Protein AF-A0A812NB07-F1 (afdb_monomer_lite)

pLDDT: mean 90.7, std 11.15, range [35.75, 97.69]

Sequence (202 aa):
AKKFDSPTFSVHVGLDTIKVRSQYLWRLLESPCKGNVTRHEDGRHTVRIHKYSYEALLAYGQYLHEDRVDCRPEVAVELLELAEEYVDSTGLAEKCAQLVRRAATAGSLAQCVSSCLFLHRSALAVEVTKLRLCVDNACDIMQVVDACDLNDPQAQYIQDIVMNFAAGNATAIVKSERFSSLDDTLKSRLFVKLASMGLLKT

Structure (mmCIF, N/CA/C/O backbone):
data_AF-A0A812NB07-F1
#
_entry.id   AF-A0A812NB07-F1
#
loop_
_atom_site.group_PDB
_atom_site.id
_atom_site.type_symbol
_atom_site.label_atom_id
_atom_site.label_alt_id
_atom_site.label_comp_id
_atom_site.label_asym_id
_atom_site.label_entity_id
_atom_site.label_seq_id
_atom_site.pdbx_PDB_ins_code
_atom_site.Cartn_x
_atom_site.Cartn_y
_atom_site.Cartn_z
_atom_site.occupancy
_atom_site.B_iso_or_equiv
_atom_site.auth_seq_id
_atom_site.auth_comp_id
_atom_site.auth_asym_id
_atom_site.auth_atom_id
_atom_site.pdbx_PDB_model_num
ATOM 1 N N . ALA A 1 1 ? 29.629 -29.721 -3.709 1.00 36.66 1 ALA A N 1
ATOM 2 C CA . ALA A 1 1 ? 28.449 -28.987 -3.213 1.00 36.66 1 ALA A CA 1
ATOM 3 C C . ALA A 1 1 ? 27.676 -28.459 -4.415 1.00 36.66 1 ALA A C 1
ATOM 5 O O . ALA A 1 1 ? 28.211 -27.630 -5.140 1.00 36.66 1 ALA A O 1
ATOM 6 N N . LYS A 1 2 ? 26.481 -28.993 -4.699 1.00 37.03 2 LYS A N 1
ATOM 7 C CA . LYS A 1 2 ? 25.593 -28.392 -5.703 1.00 37.03 2 LYS A CA 1
ATOM 8 C C . LYS A 1 2 ? 25.109 -27.073 -5.105 1.00 37.03 2 LYS A C 1
ATOM 10 O O . LYS A 1 2 ? 24.417 -27.105 -4.091 1.00 37.03 2 LYS A O 1
ATOM 15 N N . LYS A 1 3 ? 25.539 -25.936 -5.663 1.00 39.31 3 LYS A N 1
ATOM 16 C CA . LYS A 1 3 ? 24.876 -24.656 -5.404 1.00 39.31 3 LYS A CA 1
ATOM 17 C C . LYS A 1 3 ? 23.414 -24.876 -5.777 1.00 39.31 3 LYS A C 1
ATOM 19 O O . LYS A 1 3 ? 23.124 -25.229 -6.916 1.00 39.31 3 LYS A O 1
ATOM 24 N N . PHE A 1 4 ? 22.524 -24.794 -4.796 1.00 35.75 4 PHE A N 1
ATOM 25 C CA . PHE A 1 4 ? 21.112 -24.605 -5.078 1.00 35.75 4 PHE A CA 1
ATOM 26 C C . PHE A 1 4 ? 21.018 -23.217 -5.708 1.00 35.75 4 PHE A C 1
ATOM 28 O O . PHE A 1 4 ? 20.999 -22.217 -4.995 1.00 35.75 4 PHE A O 1
ATOM 35 N N . ASP A 1 5 ? 21.085 -23.153 -7.036 1.00 45.72 5 ASP A N 1
ATOM 36 C CA . ASP A 1 5 ? 20.702 -21.948 -7.756 1.00 45.72 5 ASP A CA 1
ATOM 37 C C . ASP A 1 5 ? 19.200 -21.796 -7.528 1.00 45.72 5 ASP A C 1
ATOM 39 O O . ASP A 1 5 ? 18.389 -22.575 -8.034 1.00 45.72 5 ASP A O 1
ATOM 43 N N . SER A 1 6 ? 18.836 -20.842 -6.673 1.00 48.81 6 SER A N 1
ATOM 44 C CA . SER A 1 6 ? 17.457 -20.398 -6.521 1.00 48.81 6 SER A CA 1
ATOM 45 C C . SER A 1 6 ? 16.870 -20.123 -7.912 1.00 48.81 6 SER A C 1
ATOM 47 O O . SER A 1 6 ? 17.591 -19.611 -8.778 1.00 48.81 6 SER A O 1
ATOM 49 N N . PRO A 1 7 ? 15.587 -20.439 -8.162 1.00 57.00 7 PRO A N 1
ATOM 50 C CA . PRO A 1 7 ? 14.981 -20.194 -9.463 1.00 57.00 7 PRO A CA 1
ATOM 51 C C . PRO A 1 7 ? 15.161 -18.721 -9.845 1.00 57.00 7 PRO A C 1
ATOM 53 O O . PRO A 1 7 ? 14.742 -17.816 -9.125 1.00 57.00 7 PRO A O 1
ATOM 56 N N . THR A 1 8 ? 15.848 -18.485 -10.963 1.00 68.25 8 THR A N 1
ATOM 57 C CA . THR A 1 8 ? 16.027 -17.141 -11.512 1.00 68.25 8 THR A CA 1
ATOM 58 C C . THR A 1 8 ? 14.822 -16.853 -12.391 1.00 68.25 8 THR A C 1
ATOM 60 O O . THR A 1 8 ? 14.703 -17.402 -13.483 1.00 68.25 8 THR A O 1
ATOM 63 N N . PHE A 1 9 ? 13.903 -16.031 -11.897 1.00 83.81 9 PHE A N 1
ATOM 64 C CA . PHE A 1 9 ? 12.751 -15.592 -12.674 1.00 83.81 9 PHE A CA 1
ATOM 65 C C . PHE A 1 9 ? 13.144 -14.413 -13.570 1.00 83.81 9 PHE A C 1
ATOM 67 O O . PHE A 1 9 ? 13.842 -13.499 -13.128 1.00 83.81 9 PHE A O 1
ATOM 74 N N . SER A 1 10 ? 12.707 -14.431 -14.830 1.00 89.06 10 SER A N 1
ATOM 75 C CA . SER A 1 10 ? 12.989 -13.375 -15.804 1.00 89.06 10 SER A CA 1
ATOM 76 C C . SER A 1 10 ? 11.706 -12.723 -16.307 1.00 89.06 10 SER A C 1
ATOM 78 O O . SER A 1 10 ? 10.703 -13.388 -16.564 1.00 89.06 10 SER A O 1
ATOM 80 N N . VAL A 1 11 ? 11.757 -11.401 -16.466 1.00 92.94 11 VAL A N 1
ATOM 81 C CA . VAL A 1 11 ? 10.739 -10.605 -17.159 1.00 92.94 11 VAL A CA 1
ATOM 82 C C . VAL A 1 11 ? 11.371 -10.099 -18.450 1.00 92.94 11 VAL A C 1
ATOM 84 O O . VAL A 1 11 ? 12.477 -9.556 -18.430 1.00 92.94 11 VAL A O 1
ATOM 87 N N . HIS A 1 12 ? 10.697 -10.313 -19.577 1.00 93.25 12 HIS A N 1
ATOM 88 C CA . HIS A 1 12 ? 11.191 -9.926 -20.896 1.00 93.25 12 HIS A CA 1
ATOM 89 C C . HIS A 1 12 ? 10.416 -8.713 -21.397 1.00 93.25 12 HIS A C 1
ATOM 91 O O . HIS A 1 12 ? 9.193 -8.754 -21.478 1.00 93.25 12 HIS A O 1
ATOM 97 N N . VAL A 1 13 ? 11.140 -7.646 -21.733 1.00 94.81 13 VAL A N 1
ATOM 98 C CA . VAL A 1 13 ? 10.576 -6.379 -22.213 1.00 94.81 13 VAL A CA 1
ATOM 99 C C . VAL A 1 13 ? 11.353 -5.948 -23.454 1.00 94.81 13 VAL A C 1
ATOM 101 O O . VAL A 1 13 ? 12.577 -6.095 -23.508 1.00 94.81 13 VAL A O 1
ATOM 104 N N . GLY A 1 14 ? 10.648 -5.428 -24.459 1.00 94.62 14 GLY A N 1
ATOM 105 C CA . GLY A 1 14 ? 11.266 -4.907 -25.680 1.00 94.62 14 GLY A CA 1
ATOM 106 C C . GLY A 1 14 ? 12.167 -3.700 -25.398 1.00 94.62 14 GLY A C 1
ATOM 107 O O . GLY A 1 14 ? 11.802 -2.814 -24.624 1.00 94.62 14 GLY A O 1
ATOM 108 N N . LEU A 1 15 ? 13.335 -3.636 -26.047 1.00 92.94 15 LEU A N 1
ATOM 109 C CA . LEU A 1 15 ? 14.289 -2.540 -25.842 1.00 92.94 15 LEU A CA 1
ATOM 110 C C . LEU A 1 15 ? 13.693 -1.180 -26.242 1.00 92.94 15 LEU A C 1
ATOM 112 O O . LEU A 1 15 ? 13.857 -0.201 -25.515 1.00 92.94 15 LEU A O 1
ATOM 116 N N . ASP A 1 16 ? 12.934 -1.140 -27.341 1.00 93.31 16 ASP A N 1
ATOM 117 C CA . ASP A 1 16 ? 12.219 0.061 -27.786 1.00 93.31 16 ASP A CA 1
ATOM 118 C C . ASP A 1 16 ? 11.151 0.500 -26.777 1.00 93.31 16 ASP A C 1
ATOM 120 O O . ASP A 1 16 ? 10.999 1.692 -26.505 1.00 93.31 16 ASP A O 1
ATOM 124 N N . THR A 1 17 ? 10.457 -0.458 -26.151 1.00 95.44 17 THR A N 1
ATOM 125 C CA . THR A 1 17 ? 9.502 -0.178 -25.074 1.00 95.44 17 THR A CA 1
ATOM 126 C C . THR A 1 17 ? 10.212 0.463 -23.885 1.00 95.44 17 THR A C 1
ATOM 128 O O . THR A 1 17 ? 9.768 1.508 -23.418 1.00 95.44 17 THR A O 1
ATOM 131 N N . ILE A 1 18 ? 11.342 -0.093 -23.430 1.00 94.88 18 ILE A N 1
ATOM 132 C CA . ILE A 1 18 ? 12.128 0.502 -22.336 1.00 94.88 18 ILE A CA 1
ATOM 133 C C . ILE A 1 18 ? 12.586 1.916 -22.693 1.00 94.88 18 ILE A C 1
ATOM 135 O O . ILE A 1 18 ? 12.411 2.827 -21.886 1.00 94.88 18 ILE A O 1
ATOM 139 N N . LYS A 1 19 ? 13.117 2.121 -23.903 1.00 93.38 19 LYS A N 1
ATOM 140 C CA . LYS A 1 19 ? 13.597 3.429 -24.365 1.00 93.38 19 LYS A CA 1
ATOM 141 C C . LYS A 1 19 ? 12.524 4.515 -24.275 1.00 93.38 19 LYS A C 1
ATOM 143 O O . LYS A 1 19 ? 12.827 5.643 -23.895 1.00 93.38 19 LYS A O 1
ATOM 148 N N . VAL A 1 20 ? 11.282 4.176 -24.619 1.00 92.94 20 VAL A N 1
ATOM 149 C CA . VAL A 1 20 ? 10.155 5.120 -24.622 1.00 92.94 20 VAL A CA 1
ATOM 150 C C . VAL A 1 20 ? 9.509 5.259 -23.242 1.00 92.94 20 VAL A C 1
ATOM 152 O O . VAL A 1 20 ? 9.082 6.350 -22.874 1.00 92.94 20 VAL A O 1
ATOM 155 N N . ARG A 1 21 ? 9.403 4.165 -22.483 1.00 94.81 21 ARG A N 1
ATOM 156 C CA . ARG A 1 21 ? 8.516 4.071 -21.311 1.00 94.81 21 ARG A CA 1
ATOM 157 C C . ARG A 1 21 ? 9.250 4.048 -19.972 1.00 94.81 21 ARG A C 1
ATOM 159 O O . ARG A 1 21 ? 8.617 4.258 -18.949 1.00 94.81 21 ARG A O 1
ATOM 166 N N . SER A 1 22 ? 10.566 3.825 -19.954 1.00 95.31 22 SER A N 1
ATOM 167 C CA . SER A 1 22 ? 11.372 3.849 -18.730 1.00 95.31 22 SER A CA 1
ATOM 168 C C . SER A 1 22 ? 12.733 4.495 -18.962 1.00 95.31 22 SER A C 1
ATOM 170 O O . SER A 1 22 ? 13.728 3.839 -19.280 1.00 95.31 22 SER A O 1
ATOM 172 N N . GLN A 1 23 ? 12.805 5.805 -18.732 1.00 93.06 23 GLN A N 1
ATOM 173 C CA . GLN A 1 23 ? 14.055 6.545 -18.895 1.00 93.06 23 GLN A CA 1
ATOM 174 C C . GLN A 1 23 ? 15.144 6.075 -17.916 1.00 93.06 23 GLN A C 1
ATOM 176 O O . GLN A 1 23 ? 16.321 6.047 -18.275 1.00 93.06 23 GLN A O 1
ATOM 181 N N . TYR A 1 24 ? 14.762 5.673 -16.700 1.00 93.94 24 TYR A N 1
ATOM 182 C CA . TYR A 1 24 ? 15.687 5.101 -15.722 1.00 93.94 24 TYR A CA 1
ATOM 183 C C . TYR A 1 24 ? 16.365 3.838 -16.259 1.00 93.94 24 TYR A C 1
ATOM 185 O O . TYR A 1 24 ? 17.596 3.772 -16.303 1.00 93.94 24 TYR A O 1
ATOM 193 N N . LEU A 1 25 ? 15.576 2.855 -16.713 1.00 93.31 25 LEU A N 1
ATOM 194 C CA . LEU A 1 25 ? 16.122 1.609 -17.245 1.00 93.31 25 LEU A CA 1
ATOM 195 C C . LEU A 1 25 ? 16.897 1.853 -18.541 1.00 93.31 25 LEU A C 1
ATOM 197 O O . LEU A 1 25 ? 17.954 1.262 -18.723 1.00 93.31 25 LEU A O 1
ATOM 201 N N . TRP A 1 26 ? 16.442 2.761 -19.406 1.00 94.38 26 TRP A N 1
ATOM 202 C CA . TRP A 1 26 ? 17.183 3.121 -2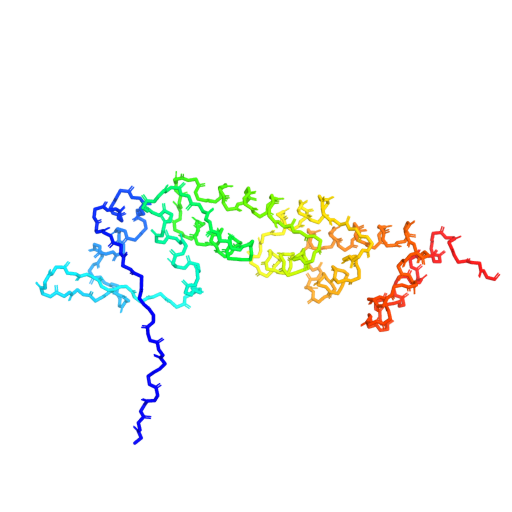0.614 1.00 94.38 26 TRP A CA 1
ATOM 203 C C . TRP A 1 26 ? 18.592 3.643 -20.295 1.00 94.38 26 TRP A C 1
ATOM 205 O O . TRP A 1 26 ? 19.581 3.098 -20.783 1.00 94.38 26 TRP A O 1
ATOM 215 N N . ARG A 1 27 ? 18.708 4.621 -19.387 1.00 92.38 27 ARG A N 1
ATOM 216 C CA . ARG A 1 27 ? 20.013 5.146 -18.944 1.00 92.38 27 ARG A CA 1
ATOM 217 C C . ARG A 1 27 ? 20.865 4.076 -18.262 1.00 92.38 27 ARG A C 1
ATOM 219 O O . ARG A 1 27 ? 22.087 4.072 -18.403 1.00 92.38 27 ARG A O 1
ATOM 226 N N . LEU A 1 28 ? 20.233 3.179 -17.504 1.00 91.69 28 LEU A N 1
ATOM 227 C CA . LEU A 1 28 ? 20.906 2.044 -16.878 1.00 91.69 28 LEU A CA 1
ATOM 228 C C . LEU A 1 28 ? 21.534 1.121 -17.929 1.00 91.69 28 LEU A C 1
ATOM 230 O O . LEU A 1 28 ? 22.680 0.715 -17.755 1.00 91.69 28 LEU A O 1
ATOM 234 N N . LEU A 1 29 ? 20.812 0.826 -19.011 1.00 91.62 29 LEU A N 1
ATOM 235 C CA . LEU A 1 29 ? 21.292 -0.009 -20.110 1.00 91.62 29 LEU A CA 1
ATOM 236 C C . LEU A 1 29 ? 22.418 0.665 -20.902 1.00 91.62 29 LEU A C 1
ATOM 238 O O . LEU A 1 29 ? 23.397 -0.001 -21.241 1.00 91.62 29 LEU A O 1
ATOM 242 N N . GLU A 1 30 ? 22.324 1.975 -21.148 1.00 88.88 30 GLU A N 1
ATOM 243 C CA . GLU A 1 30 ? 23.358 2.745 -21.853 1.00 88.88 30 GLU A CA 1
ATOM 244 C C . GLU A 1 30 ? 24.652 2.892 -21.038 1.00 88.88 30 GLU A C 1
ATOM 246 O O . GLU A 1 30 ? 25.745 2.930 -21.611 1.00 88.88 30 GLU A O 1
ATOM 251 N N . SER A 1 31 ? 24.554 2.921 -19.705 1.00 86.12 31 SER A N 1
ATOM 252 C CA . SER A 1 31 ? 25.696 3.146 -18.818 1.00 86.12 31 SER A CA 1
ATOM 253 C C . SER A 1 31 ? 26.777 2.058 -18.959 1.00 86.12 31 SER A C 1
ATOM 255 O O . SER A 1 31 ? 26.483 0.872 -18.797 1.00 86.12 31 SER A O 1
ATOM 257 N N . PRO A 1 32 ? 28.051 2.432 -19.192 1.00 72.69 32 PRO A N 1
ATOM 258 C CA . PRO A 1 32 ? 29.148 1.474 -19.335 1.00 72.69 32 PRO A CA 1
ATOM 259 C C . PRO A 1 32 ? 29.641 0.881 -18.001 1.00 72.69 32 PRO A C 1
ATOM 261 O O . PRO A 1 32 ? 30.407 -0.077 -18.014 1.00 72.69 32 PRO A O 1
ATOM 264 N N . CYS A 1 33 ? 29.221 1.427 -16.851 1.00 58.06 33 CYS A N 1
ATOM 265 C CA . CYS A 1 33 ? 29.853 1.168 -15.546 1.00 58.06 33 CYS A CA 1
ATOM 266 C C . CYS A 1 33 ? 28.951 0.449 -14.525 1.00 58.06 33 CYS A C 1
ATOM 268 O O . CYS A 1 33 ? 29.259 0.429 -13.333 1.00 58.06 33 CYS A O 1
ATOM 270 N N . LYS A 1 34 ? 27.812 -0.111 -14.942 1.00 71.50 34 LYS A N 1
ATOM 271 C CA . LYS A 1 34 ? 26.836 -0.711 -14.019 1.00 71.50 34 LYS A CA 1
ATOM 272 C C . LYS A 1 34 ? 27.026 -2.229 -13.924 1.00 71.50 34 LYS A C 1
ATOM 274 O O . LYS A 1 34 ? 26.652 -2.969 -14.828 1.00 71.50 34 LYS A O 1
ATOM 279 N N . GLY A 1 35 ? 27.551 -2.703 -12.789 1.00 75.94 35 GLY A N 1
ATOM 280 C CA . GLY A 1 35 ? 27.816 -4.131 -12.528 1.00 75.94 35 GLY A CA 1
ATOM 281 C C . GLY A 1 35 ? 26.579 -5.045 -12.493 1.00 75.94 35 GLY A C 1
ATOM 282 O O . GLY A 1 35 ? 26.713 -6.266 -12.457 1.00 75.94 35 GLY A O 1
ATOM 283 N N . ASN A 1 36 ? 25.369 -4.481 -12.526 1.00 86.75 36 ASN A N 1
ATOM 284 C CA . ASN A 1 36 ? 24.115 -5.228 -12.594 1.00 86.75 36 ASN A CA 1
ATOM 285 C C . ASN A 1 36 ? 23.571 -5.407 -14.023 1.00 86.75 36 ASN A C 1
ATOM 287 O O . ASN A 1 36 ? 22.519 -6.026 -14.173 1.00 86.75 36 ASN A O 1
ATOM 291 N N . VAL A 1 37 ? 24.267 -4.913 -15.054 1.00 91.31 37 VAL A N 1
ATOM 292 C CA . VAL A 1 37 ? 23.886 -5.079 -16.465 1.00 91.31 37 VAL A CA 1
ATOM 293 C C . VAL A 1 37 ? 24.846 -6.051 -17.148 1.00 91.31 37 VAL A C 1
ATOM 295 O O . VAL A 1 37 ? 26.059 -5.879 -17.114 1.00 91.31 37 VAL A O 1
ATOM 298 N N . THR A 1 38 ? 24.306 -7.086 -17.784 1.00 90.44 38 THR A N 1
ATOM 299 C CA . THR A 1 38 ? 25.046 -8.011 -18.655 1.00 90.44 38 THR A CA 1
ATOM 300 C C . THR A 1 38 ? 24.589 -7.792 -20.091 1.00 90.44 38 THR A C 1
ATOM 302 O O . THR A 1 38 ? 23.392 -7.869 -20.371 1.00 90.44 38 THR A O 1
ATOM 305 N N . ARG A 1 39 ? 25.531 -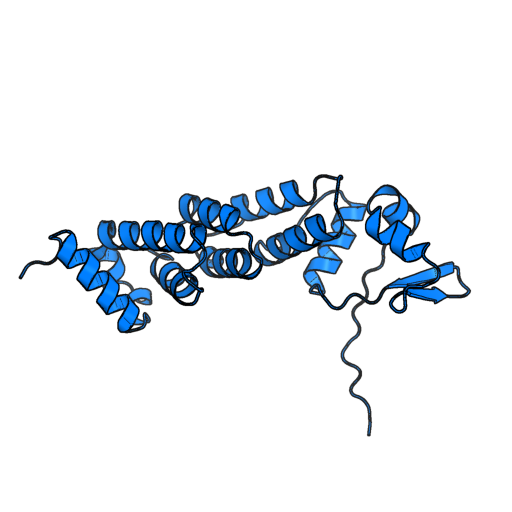7.489 -20.988 1.00 90.00 39 ARG A N 1
ATOM 306 C CA . ARG A 1 39 ? 25.280 -7.310 -22.423 1.00 90.00 39 ARG A CA 1
ATOM 307 C C . ARG A 1 39 ? 25.665 -8.592 -23.149 1.00 90.00 39 ARG A C 1
ATOM 309 O O . ARG A 1 39 ? 26.754 -9.110 -22.916 1.00 90.00 39 ARG A O 1
ATOM 316 N N . HIS A 1 40 ? 24.773 -9.093 -23.989 1.00 89.56 40 HIS A N 1
ATOM 317 C CA . HIS A 1 40 ? 24.977 -10.319 -24.755 1.00 89.56 40 HIS A CA 1
ATOM 318 C C . HIS A 1 40 ? 25.333 -9.980 -26.203 1.00 89.56 40 HIS A C 1
ATOM 320 O O . HIS A 1 40 ? 24.952 -8.929 -26.717 1.00 89.56 40 HIS A O 1
ATOM 326 N N . GLU A 1 41 ? 26.056 -10.878 -26.871 1.00 89.12 41 GLU A N 1
ATOM 327 C CA . GLU A 1 41 ? 26.499 -10.688 -28.264 1.00 89.12 41 GLU A CA 1
ATOM 328 C C . GLU A 1 41 ? 25.329 -10.605 -29.257 1.00 89.12 41 GLU A C 1
ATOM 330 O O . GLU A 1 41 ? 25.437 -9.963 -30.297 1.00 89.12 41 GLU A O 1
ATOM 335 N N . ASP A 1 42 ? 24.182 -11.193 -28.910 1.00 89.50 42 ASP A N 1
ATOM 336 C CA . ASP A 1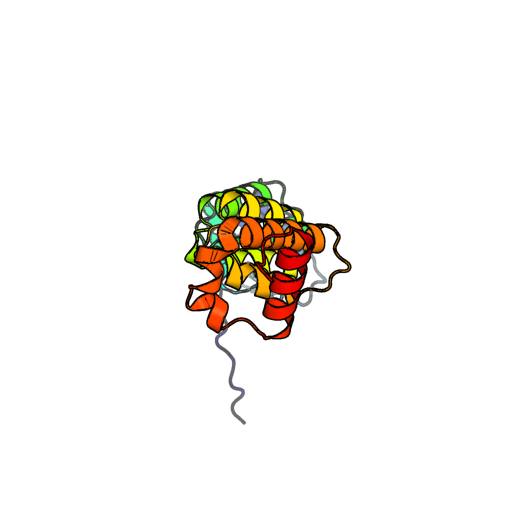 42 ? 22.947 -11.163 -29.702 1.00 89.50 42 ASP A CA 1
ATOM 337 C C . ASP A 1 42 ? 22.140 -9.856 -29.560 1.00 89.50 42 ASP A C 1
ATOM 339 O O . ASP A 1 42 ? 21.013 -9.757 -30.045 1.00 89.50 42 ASP A O 1
ATOM 343 N N . GLY A 1 43 ? 22.697 -8.851 -28.877 1.00 85.75 43 GLY A N 1
ATOM 344 C CA . GLY A 1 43 ? 22.060 -7.556 -28.638 1.00 85.75 43 GLY A CA 1
ATOM 345 C C . GLY A 1 43 ? 21.101 -7.531 -27.443 1.00 85.75 43 GLY A C 1
ATOM 346 O O . GLY A 1 43 ? 20.590 -6.461 -27.090 1.00 85.75 43 GLY A O 1
ATOM 347 N N . ARG A 1 44 ? 20.863 -8.664 -26.766 1.00 90.19 44 ARG A N 1
ATOM 348 C CA . ARG A 1 44 ? 20.059 -8.686 -25.538 1.00 90.19 44 ARG A CA 1
ATOM 349 C C . ARG A 1 44 ? 20.825 -8.093 -24.363 1.00 90.19 44 ARG A C 1
ATOM 351 O O . ARG A 1 44 ? 22.049 -8.153 -24.267 1.00 90.19 44 ARG A O 1
ATOM 358 N N . HIS A 1 45 ? 20.062 -7.560 -23.419 1.00 91.75 45 HIS A N 1
ATOM 359 C CA . HIS A 1 45 ? 20.573 -7.054 -22.155 1.00 91.75 45 HIS A CA 1
ATOM 360 C C . HIS A 1 45 ? 19.860 -7.765 -21.005 1.00 91.75 45 HIS A C 1
ATOM 362 O O . HIS A 1 45 ? 18.651 -7.985 -21.053 1.00 91.75 45 HIS A O 1
ATOM 368 N N . THR A 1 46 ? 20.599 -8.118 -19.959 1.00 91.88 46 THR A N 1
ATOM 369 C CA . THR A 1 46 ? 20.042 -8.652 -18.713 1.00 91.88 46 THR A CA 1
ATOM 370 C C . THR A 1 46 ? 20.385 -7.710 -17.577 1.00 91.88 46 THR A C 1
ATOM 372 O O . THR A 1 46 ? 21.559 -7.432 -17.339 1.00 91.88 46 THR A O 1
ATOM 375 N N . VAL A 1 47 ? 19.367 -7.246 -16.859 1.00 91.62 47 VAL A N 1
ATOM 376 C CA . VAL A 1 47 ? 19.530 -6.417 -15.664 1.00 91.62 47 VAL A CA 1
ATOM 377 C C . VAL A 1 47 ? 19.162 -7.250 -14.445 1.00 91.62 47 VAL A C 1
ATOM 379 O O . VAL A 1 47 ? 18.068 -7.805 -14.385 1.00 91.62 47 VAL A O 1
ATOM 382 N N . ARG A 1 48 ? 20.067 -7.345 -13.466 1.00 91.19 48 ARG A N 1
ATOM 383 C CA . ARG A 1 48 ? 19.764 -7.961 -12.168 1.00 91.19 48 ARG A CA 1
ATOM 384 C C . ARG A 1 48 ? 19.168 -6.912 -11.235 1.00 91.19 48 ARG A C 1
ATOM 386 O O . ARG A 1 48 ? 19.812 -5.903 -10.944 1.00 91.19 48 ARG A O 1
ATOM 393 N N . ILE A 1 49 ? 17.946 -7.163 -10.775 1.00 90.50 49 ILE A N 1
ATOM 394 C CA . ILE A 1 49 ? 17.220 -6.320 -9.823 1.00 90.50 49 ILE A CA 1
ATOM 395 C C . ILE A 1 49 ? 16.851 -7.202 -8.631 1.00 90.50 49 ILE A C 1
ATOM 397 O O . ILE A 1 49 ? 16.176 -8.211 -8.800 1.00 90.50 49 ILE A O 1
ATOM 401 N N . HIS A 1 50 ? 17.336 -6.838 -7.442 1.00 89.81 50 HIS A N 1
ATOM 402 C CA . HIS A 1 50 ? 17.101 -7.590 -6.200 1.00 89.81 50 HIS A CA 1
ATOM 403 C C . HIS A 1 50 ? 16.184 -6.860 -5.216 1.00 89.81 50 HIS A C 1
ATOM 405 O O . HIS A 1 50 ? 15.730 -7.471 -4.257 1.00 89.81 50 HIS A O 1
ATOM 411 N N . LYS A 1 51 ? 15.948 -5.559 -5.432 1.00 91.88 51 LYS A N 1
ATOM 412 C CA . LYS A 1 51 ? 15.175 -4.715 -4.516 1.00 91.88 51 LYS A CA 1
ATOM 413 C C . LYS A 1 51 ? 13.682 -5.046 -4.535 1.00 91.88 51 LYS A C 1
ATOM 415 O O . LYS A 1 51 ? 13.058 -5.028 -3.486 1.00 91.88 51 LYS A O 1
ATOM 420 N N . TYR A 1 52 ? 13.147 -5.349 -5.715 1.00 93.62 52 TYR A N 1
ATOM 421 C CA . TYR A 1 52 ? 11.718 -5.553 -5.921 1.00 93.62 52 TYR A CA 1
ATOM 422 C C . TYR A 1 52 ? 11.375 -7.027 -6.108 1.00 93.62 52 TYR A C 1
ATOM 424 O O . TYR A 1 52 ? 12.159 -7.796 -6.675 1.00 93.62 52 TYR A O 1
ATOM 432 N N . SER A 1 53 ? 10.182 -7.403 -5.664 1.00 93.69 53 SER A N 1
ATOM 433 C CA . SER A 1 53 ? 9.604 -8.722 -5.858 1.00 93.69 53 SER A CA 1
ATOM 434 C C . SER A 1 53 ? 9.434 -9.045 -7.344 1.00 93.69 53 SER A C 1
ATOM 436 O O . SER A 1 53 ? 9.294 -8.168 -8.202 1.00 93.69 53 SER A O 1
ATOM 438 N N . TYR A 1 54 ? 9.415 -10.341 -7.664 1.00 94.44 54 TYR A N 1
ATOM 439 C CA . TYR A 1 54 ? 9.144 -10.781 -9.032 1.00 94.44 54 TYR A CA 1
ATOM 440 C C . TYR A 1 54 ? 7.766 -10.310 -9.520 1.00 94.44 54 TYR A C 1
ATOM 442 O O . TYR A 1 54 ? 7.649 -9.893 -10.667 1.00 94.44 54 TYR A O 1
ATOM 450 N N . GLU A 1 55 ? 6.746 -10.325 -8.655 1.00 95.38 55 GLU A N 1
ATOM 451 C CA . GLU A 1 55 ? 5.400 -9.854 -9.003 1.00 95.38 55 GLU A CA 1
ATOM 452 C C . GLU A 1 55 ? 5.394 -8.364 -9.361 1.00 95.38 55 GLU A C 1
ATOM 454 O O . GLU A 1 55 ? 4.794 -7.992 -10.369 1.00 95.38 55 GLU A O 1
ATOM 459 N N . ALA A 1 56 ? 6.109 -7.521 -8.606 1.00 96.06 56 ALA A N 1
ATOM 460 C CA . ALA A 1 56 ? 6.246 -6.103 -8.930 1.00 96.06 56 ALA A CA 1
ATOM 461 C C . ALA A 1 56 ? 6.976 -5.898 -10.264 1.00 96.06 56 ALA A C 1
ATOM 463 O O . ALA A 1 56 ? 6.516 -5.136 -11.111 1.00 96.06 56 ALA A O 1
ATOM 464 N N . LEU A 1 57 ? 8.075 -6.615 -10.510 1.00 95.81 57 LEU A N 1
ATOM 465 C CA . LEU A 1 57 ? 8.798 -6.506 -11.782 1.00 95.81 57 LEU A CA 1
ATOM 466 C C . LEU A 1 57 ? 7.979 -7.016 -12.974 1.00 95.81 57 LEU A C 1
ATOM 468 O O . LEU A 1 57 ? 8.049 -6.431 -14.057 1.00 95.81 57 LEU A O 1
ATOM 472 N N . LEU A 1 58 ? 7.192 -8.076 -12.786 1.00 96.19 58 LEU A N 1
ATOM 473 C CA . LEU A 1 58 ? 6.290 -8.603 -13.806 1.00 96.19 58 LEU A CA 1
ATOM 474 C C . LEU A 1 58 ? 5.184 -7.591 -14.130 1.00 96.19 58 LEU A C 1
ATOM 476 O O . LEU A 1 58 ? 4.986 -7.268 -15.302 1.00 96.19 58 LEU A O 1
ATOM 480 N N . ALA A 1 59 ? 4.528 -7.045 -13.104 1.00 97.38 59 ALA A N 1
ATOM 481 C CA . ALA A 1 59 ? 3.490 -6.029 -13.254 1.00 97.38 59 ALA A CA 1
ATOM 482 C C . ALA A 1 59 ? 4.040 -4.738 -13.885 1.00 97.38 59 ALA A C 1
ATOM 484 O O . ALA A 1 59 ? 3.396 -4.145 -14.748 1.00 97.38 59 ALA A O 1
ATOM 485 N N . TYR A 1 60 ? 5.262 -4.328 -13.529 1.00 97.50 60 TYR A N 1
ATOM 486 C CA . TYR A 1 60 ? 5.929 -3.199 -14.173 1.00 97.50 60 TYR A CA 1
ATOM 487 C C . TYR A 1 60 ? 6.224 -3.478 -15.652 1.00 97.50 60 TYR A C 1
ATOM 489 O O . TYR A 1 60 ? 5.955 -2.633 -16.502 1.00 97.50 60 TYR A O 1
ATOM 497 N N . GLY A 1 61 ? 6.716 -4.674 -15.989 1.00 95.88 61 GLY A N 1
ATOM 498 C CA . GLY A 1 61 ? 6.920 -5.084 -17.381 1.00 95.88 61 GLY A CA 1
ATOM 499 C C . GLY A 1 61 ? 5.629 -5.024 -18.204 1.00 95.88 61 GLY A C 1
ATOM 500 O O . GLY A 1 61 ? 5.622 -4.451 -19.292 1.00 95.88 61 GLY A O 1
ATOM 501 N N . GLN A 1 62 ? 4.525 -5.543 -17.661 1.00 95.81 62 GLN A N 1
ATOM 502 C CA . GLN A 1 62 ? 3.197 -5.451 -18.280 1.00 95.81 62 GLN A CA 1
ATOM 503 C C . GLN A 1 62 ? 2.747 -3.995 -18.438 1.00 95.81 62 GLN A C 1
ATOM 505 O O . GLN A 1 62 ? 2.318 -3.598 -19.519 1.00 95.81 62 GLN A O 1
ATOM 510 N N . TYR A 1 63 ? 2.937 -3.165 -17.412 1.00 97.38 63 TYR A N 1
ATOM 511 C CA . TYR A 1 63 ? 2.630 -1.738 -17.467 1.00 97.38 63 TYR A CA 1
ATOM 512 C C . TYR A 1 63 ? 3.382 -1.004 -18.588 1.00 97.38 63 TYR A C 1
ATOM 514 O O . TYR A 1 63 ? 2.799 -0.172 -19.291 1.00 97.38 63 TYR A O 1
ATOM 522 N N . LEU A 1 64 ? 4.664 -1.319 -18.794 1.00 96.00 64 LEU A N 1
ATOM 523 C CA . LEU A 1 64 ? 5.450 -0.718 -19.872 1.00 96.00 64 LEU A CA 1
ATOM 524 C C . LEU A 1 64 ? 4.851 -1.021 -21.254 1.00 96.00 64 LEU A C 1
ATOM 526 O O . LEU A 1 64 ? 4.920 -0.161 -22.134 1.00 96.00 64 LEU A O 1
ATOM 530 N N . HIS A 1 65 ? 4.245 -2.197 -21.428 1.00 93.25 65 HIS A N 1
ATOM 531 C CA . HIS A 1 65 ? 3.622 -2.628 -22.679 1.00 93.25 65 HIS A CA 1
ATOM 532 C C . HIS A 1 65 ? 2.176 -2.148 -22.852 1.00 93.25 65 HIS A C 1
ATOM 534 O O . HIS A 1 65 ? 1.797 -1.744 -23.949 1.00 93.25 65 HIS A O 1
ATOM 540 N N . GLU A 1 66 ? 1.375 -2.191 -21.791 1.00 93.75 66 GLU A N 1
ATOM 541 C CA . GLU A 1 66 ? -0.086 -2.064 -21.874 1.00 93.75 66 GLU A CA 1
ATOM 542 C C . GLU A 1 66 ? -0.628 -0.756 -21.283 1.00 93.75 66 GLU A C 1
ATOM 544 O O . GLU A 1 66 ? -1.815 -0.464 -21.423 1.00 93.75 66 GLU A O 1
ATOM 549 N N . ASP A 1 67 ? 0.218 0.034 -20.611 1.00 94.19 67 ASP A N 1
ATOM 550 C CA . ASP A 1 67 ? -0.167 1.237 -19.853 1.00 94.19 67 ASP A CA 1
ATOM 551 C C . ASP A 1 67 ? -1.239 0.967 -18.773 1.00 94.19 67 ASP A C 1
ATOM 553 O O . ASP A 1 67 ? -2.002 1.850 -18.361 1.00 94.19 67 ASP A O 1
ATOM 557 N N . ARG A 1 68 ? -1.303 -0.273 -18.280 1.00 93.12 68 ARG A N 1
ATOM 558 C CA . ARG A 1 68 ? -2.247 -0.725 -17.252 1.00 93.12 68 ARG A CA 1
ATOM 559 C C . ARG A 1 68 ? -1.502 -1.333 -16.076 1.00 93.12 68 ARG A C 1
ATOM 561 O O . ARG A 1 68 ? -0.489 -1.998 -16.254 1.00 93.12 68 ARG A O 1
ATOM 568 N N . VAL A 1 69 ? -2.023 -1.084 -14.880 1.00 95.69 69 VAL A N 1
ATOM 569 C CA . VAL A 1 69 ? -1.588 -1.752 -13.654 1.00 95.69 69 VAL A CA 1
ATOM 570 C C . VAL A 1 69 ? -2.710 -2.710 -13.281 1.00 95.69 69 VAL A C 1
ATOM 572 O O . VAL A 1 69 ? -3.813 -2.259 -12.978 1.00 95.69 69 VAL A O 1
ATOM 575 N N . ASP A 1 70 ? -2.441 -4.009 -13.365 1.00 92.00 70 ASP A N 1
ATOM 576 C CA . ASP A 1 70 ? -3.376 -5.076 -12.998 1.00 92.00 70 ASP A CA 1
ATOM 577 C C . ASP A 1 70 ? -2.662 -6.062 -12.072 1.00 92.00 70 ASP A C 1
ATOM 579 O O . ASP A 1 70 ? -2.076 -7.060 -12.486 1.00 92.00 70 ASP A O 1
ATOM 583 N N . CYS A 1 71 ? -2.602 -5.700 -10.795 1.00 94.75 71 CYS A N 1
ATOM 584 C CA . CYS A 1 71 ? -1.940 -6.486 -9.768 1.00 94.75 71 CYS A CA 1
ATOM 585 C C . CYS A 1 71 ? -2.672 -6.338 -8.434 1.00 94.75 71 CYS A C 1
ATOM 587 O O . CYS A 1 71 ? -3.597 -5.537 -8.283 1.00 94.75 71 CYS A O 1
ATOM 589 N N . ARG A 1 72 ? -2.247 -7.113 -7.434 1.00 94.25 72 ARG A N 1
ATOM 590 C CA . ARG A 1 72 ? -2.788 -6.998 -6.076 1.00 94.25 72 ARG A CA 1
ATOM 591 C C . ARG A 1 72 ? -2.422 -5.639 -5.455 1.00 94.25 72 ARG A C 1
ATOM 593 O O . ARG A 1 72 ? -1.376 -5.088 -5.814 1.00 94.25 72 ARG A O 1
ATOM 600 N N . PRO A 1 73 ? -3.229 -5.103 -4.518 1.00 94.00 73 PRO A N 1
ATOM 601 C CA . PRO A 1 73 ? -2.945 -3.825 -3.868 1.00 94.00 73 PRO A CA 1
ATOM 602 C C . PRO A 1 73 ? -1.543 -3.761 -3.261 1.00 94.00 73 PRO A C 1
ATOM 604 O O . PRO A 1 73 ? -0.854 -2.766 -3.438 1.00 94.00 73 PRO A O 1
ATOM 607 N N . GLU A 1 74 ? -1.081 -4.835 -2.621 1.00 90.69 74 GLU A N 1
ATOM 608 C CA . GLU A 1 74 ? 0.233 -4.891 -1.971 1.00 90.69 74 GLU A CA 1
ATOM 609 C C . GLU A 1 74 ? 1.373 -4.719 -2.986 1.00 90.69 74 GLU A C 1
ATOM 611 O O . GLU A 1 74 ? 2.316 -3.968 -2.749 1.00 90.69 74 GLU A O 1
ATOM 616 N N . VAL A 1 75 ? 1.237 -5.352 -4.156 1.00 94.81 75 VAL A N 1
ATOM 617 C CA . VAL A 1 75 ? 2.183 -5.220 -5.274 1.00 94.81 75 VAL A CA 1
ATOM 618 C C . VAL A 1 75 ? 2.132 -3.808 -5.856 1.00 94.81 75 VAL A C 1
ATOM 620 O O . VAL A 1 75 ? 3.165 -3.238 -6.195 1.00 94.81 75 VAL A O 1
ATOM 623 N N . ALA A 1 76 ? 0.947 -3.198 -5.931 1.00 96.88 76 ALA A N 1
ATOM 624 C CA . ALA A 1 76 ? 0.816 -1.819 -6.388 1.00 96.88 76 ALA A CA 1
ATOM 625 C C . ALA A 1 76 ? 1.481 -0.819 -5.427 1.00 96.88 76 ALA A C 1
ATOM 627 O O . ALA A 1 76 ? 2.036 0.173 -5.895 1.00 96.88 76 ALA A O 1
ATOM 628 N N . VAL A 1 77 ? 1.487 -1.074 -4.111 1.00 95.44 77 VAL A N 1
ATOM 629 C CA . VAL A 1 77 ? 2.249 -0.249 -3.154 1.00 95.44 77 VAL A CA 1
ATOM 630 C C . VAL A 1 77 ? 3.753 -0.369 -3.412 1.00 95.44 77 VAL A C 1
ATOM 632 O O . VAL A 1 77 ? 4.444 0.645 -3.438 1.00 95.44 77 VAL A O 1
ATOM 635 N N . GLU A 1 78 ? 4.264 -1.571 -3.679 1.00 95.56 78 GLU A N 1
ATOM 636 C CA . GLU A 1 78 ? 5.671 -1.767 -4.059 1.00 95.56 78 GLU A CA 1
ATOM 637 C C . GLU A 1 78 ? 6.017 -1.040 -5.374 1.00 95.56 78 GLU A C 1
ATOM 639 O O . GLU A 1 78 ? 7.042 -0.362 -5.476 1.00 95.56 78 GLU A O 1
ATOM 644 N N . LEU A 1 79 ? 5.112 -1.067 -6.359 1.00 97.12 79 LEU A N 1
ATOM 645 C CA . LEU A 1 79 ? 5.254 -0.295 -7.596 1.00 97.12 79 LEU A CA 1
ATOM 646 C C . LEU A 1 79 ? 5.262 1.226 -7.375 1.00 97.12 79 LEU A C 1
ATOM 648 O O . LEU A 1 79 ? 5.848 1.935 -8.191 1.00 97.12 79 LEU A O 1
ATOM 652 N N . LEU A 1 80 ? 4.653 1.751 -6.303 1.00 96.38 80 LEU A N 1
ATOM 653 C CA . LEU A 1 80 ? 4.789 3.172 -5.945 1.00 96.38 80 LEU A CA 1
ATOM 654 C C . LEU A 1 80 ? 6.222 3.511 -5.536 1.00 96.38 80 LEU A C 1
ATOM 656 O O . LEU A 1 80 ? 6.687 4.614 -5.819 1.00 96.38 80 LEU A O 1
ATOM 660 N N . GLU A 1 81 ? 6.908 2.612 -4.830 1.00 95.06 81 GLU A N 1
ATOM 661 C CA . GLU A 1 81 ? 8.324 2.788 -4.487 1.00 95.06 81 GLU A CA 1
ATOM 662 C C . GLU A 1 81 ? 9.195 2.741 -5.744 1.00 95.06 81 GLU A C 1
ATOM 664 O O . GLU A 1 81 ? 10.051 3.604 -5.939 1.00 95.06 81 GLU A O 1
ATOM 669 N N . LEU A 1 82 ? 8.923 1.786 -6.639 1.00 96.38 82 LEU A N 1
ATOM 670 C CA . LEU A 1 82 ? 9.589 1.696 -7.938 1.00 96.38 82 LEU A CA 1
ATOM 671 C C . LEU A 1 82 ? 9.390 2.964 -8.768 1.00 96.38 82 LEU A C 1
ATOM 673 O O . LEU A 1 82 ? 10.362 3.504 -9.288 1.00 96.38 82 LEU A O 1
ATOM 677 N N . ALA A 1 83 ? 8.156 3.459 -8.874 1.00 96.50 83 ALA A N 1
ATOM 678 C CA . ALA A 1 83 ? 7.843 4.660 -9.643 1.00 96.50 83 ALA A CA 1
ATOM 679 C C . ALA A 1 83 ? 8.612 5.890 -9.135 1.00 96.50 83 ALA A C 1
ATOM 681 O O . ALA A 1 83 ? 9.092 6.683 -9.941 1.00 96.50 83 ALA A O 1
ATOM 682 N N . GLU A 1 84 ? 8.771 6.035 -7.818 1.00 94.62 84 GLU A N 1
ATOM 683 C CA . GLU A 1 84 ? 9.554 7.123 -7.229 1.00 94.62 84 GLU A CA 1
ATOM 684 C C . GLU A 1 84 ? 11.056 6.960 -7.503 1.00 94.62 84 GLU A C 1
ATOM 686 O O . GLU A 1 84 ? 11.687 7.890 -8.006 1.00 94.62 84 GLU A O 1
ATOM 691 N N . GLU A 1 85 ? 11.628 5.776 -7.251 1.00 94.56 85 GLU A N 1
ATOM 692 C CA . GLU A 1 85 ? 13.055 5.515 -7.498 1.00 94.56 85 GLU A CA 1
ATOM 693 C C . GLU A 1 85 ? 13.418 5.694 -8.978 1.00 94.56 85 GLU A C 1
ATOM 695 O O . GLU A 1 85 ? 14.477 6.228 -9.319 1.00 94.56 85 GLU A O 1
ATOM 700 N N . TYR A 1 86 ? 12.535 5.248 -9.871 1.00 95.19 86 TYR A N 1
ATOM 701 C CA . TYR A 1 86 ? 12.757 5.320 -11.313 1.00 95.19 86 TYR A CA 1
ATOM 702 C C . TYR A 1 86 ? 12.405 6.696 -11.878 1.00 95.19 86 TYR A C 1
ATOM 704 O O . TYR A 1 86 ? 12.615 6.930 -13.071 1.00 95.19 86 TYR A O 1
ATOM 712 N N . VAL A 1 87 ? 11.925 7.610 -11.026 1.00 94.38 87 VAL A N 1
ATOM 713 C CA . VAL A 1 87 ? 11.478 8.954 -11.396 1.00 94.38 87 VAL A CA 1
ATOM 714 C C . VAL A 1 87 ? 10.501 8.865 -12.572 1.00 94.38 87 VAL A C 1
ATOM 716 O O . VAL A 1 87 ? 10.665 9.514 -13.608 1.00 94.38 87 VAL A O 1
ATOM 719 N N . ASP A 1 88 ? 9.523 7.966 -12.439 1.00 94.12 88 ASP A N 1
ATOM 720 C CA . ASP A 1 88 ? 8.528 7.718 -13.469 1.00 94.12 88 ASP A CA 1
ATOM 721 C C . ASP A 1 88 ? 7.724 8.990 -13.758 1.00 94.12 88 ASP A C 1
ATOM 723 O O . ASP A 1 88 ? 7.155 9.616 -12.864 1.00 94.12 88 ASP A O 1
ATOM 727 N N . SER A 1 89 ? 7.649 9.347 -15.037 1.00 90.25 89 SER A N 1
ATOM 728 C CA . SER A 1 89 ? 6.864 10.475 -15.542 1.00 90.25 89 SER A CA 1
ATOM 729 C C . SER A 1 89 ? 5.639 10.033 -16.342 1.00 90.25 89 SER A C 1
ATOM 731 O O . SER A 1 89 ? 4.922 10.869 -16.890 1.00 90.25 89 SER A O 1
ATOM 733 N N . THR A 1 90 ? 5.388 8.724 -16.428 1.00 92.12 90 THR A N 1
ATOM 734 C CA . THR A 1 90 ? 4.301 8.153 -17.233 1.00 92.12 90 THR A CA 1
ATOM 735 C C . THR A 1 90 ? 2.974 8.080 -16.473 1.00 92.12 90 THR A C 1
ATOM 737 O O . THR A 1 90 ? 1.929 7.849 -17.080 1.00 92.12 90 THR A O 1
ATOM 740 N N . GLY A 1 91 ? 3.003 8.328 -15.161 1.00 94.06 91 GLY A N 1
ATOM 741 C CA . GLY A 1 91 ? 1.828 8.313 -14.292 1.00 94.06 91 GLY A CA 1
ATOM 742 C C . GLY A 1 91 ? 1.610 6.974 -13.589 1.00 94.06 91 GLY A C 1
ATOM 743 O O . GLY A 1 91 ? 0.521 6.749 -13.054 1.00 94.06 91 GLY A O 1
ATOM 744 N N . LEU A 1 92 ? 2.624 6.099 -13.552 1.00 96.81 92 LEU A N 1
ATOM 745 C CA . LEU A 1 92 ? 2.568 4.812 -12.854 1.00 96.81 92 LEU A CA 1
ATOM 746 C C . LEU A 1 92 ? 2.176 5.002 -11.389 1.00 96.81 92 LEU A C 1
ATOM 748 O O . LEU A 1 92 ? 1.298 4.299 -10.895 1.00 96.81 92 LEU A O 1
ATOM 752 N N . ALA A 1 93 ? 2.781 5.990 -10.721 1.00 95.56 93 ALA A N 1
ATOM 753 C CA . ALA A 1 93 ? 2.515 6.262 -9.315 1.00 95.56 93 ALA A CA 1
ATOM 754 C C . ALA A 1 93 ? 1.019 6.525 -9.056 1.00 95.56 93 ALA A C 1
ATOM 756 O O . ALA A 1 93 ? 0.405 5.901 -8.193 1.00 95.56 93 ALA A O 1
ATOM 757 N N . GLU A 1 94 ? 0.392 7.385 -9.858 1.00 95.62 94 GLU A N 1
ATOM 758 C CA . GLU A 1 94 ? -1.031 7.689 -9.693 1.00 95.62 94 GLU A CA 1
ATOM 759 C C . GLU A 1 94 ? -1.918 6.482 -10.035 1.00 95.62 94 GLU A C 1
ATOM 761 O O . GLU A 1 94 ? -2.873 6.199 -9.311 1.00 95.62 94 GLU A O 1
ATOM 766 N N . LYS A 1 95 ? -1.587 5.710 -11.081 1.00 97.38 95 LYS A N 1
ATOM 767 C CA . LYS A 1 95 ? -2.326 4.481 -11.426 1.00 97.38 95 LYS A CA 1
ATOM 768 C C . LYS A 1 95 ? -2.266 3.449 -10.292 1.00 97.38 95 LYS A C 1
ATOM 770 O O . LYS A 1 95 ? -3.301 2.883 -9.938 1.00 97.38 95 LYS A O 1
ATOM 775 N N . CYS A 1 96 ? -1.098 3.247 -9.683 1.00 97.50 96 CYS A N 1
ATOM 776 C CA . CYS A 1 96 ? -0.930 2.360 -8.532 1.00 97.50 96 CYS A CA 1
ATOM 777 C C . CYS A 1 96 ? -1.727 2.848 -7.317 1.00 97.50 96 CYS A C 1
ATOM 779 O O . CYS A 1 96 ? -2.472 2.069 -6.724 1.00 97.50 96 CYS A O 1
ATOM 781 N N . ALA A 1 97 ? -1.647 4.139 -6.978 1.00 95.94 97 ALA A N 1
ATOM 782 C CA . ALA A 1 97 ? -2.413 4.704 -5.867 1.00 95.94 97 ALA A CA 1
ATOM 783 C C . ALA A 1 97 ? -3.930 4.560 -6.093 1.00 95.94 97 ALA A C 1
ATOM 785 O O . ALA A 1 97 ? -4.668 4.180 -5.182 1.00 95.94 97 ALA A O 1
ATOM 786 N N . GLN A 1 98 ? -4.415 4.796 -7.317 1.00 96.38 98 GLN A N 1
ATOM 787 C CA . GLN A 1 98 ? -5.819 4.576 -7.676 1.00 96.38 98 GLN A CA 1
ATOM 788 C C . GLN A 1 98 ? -6.235 3.110 -7.570 1.00 96.38 98 GLN A C 1
ATOM 790 O O . GLN A 1 98 ? -7.333 2.838 -7.076 1.00 96.38 98 GLN A O 1
ATOM 795 N N . LEU A 1 99 ? -5.387 2.176 -8.009 1.00 96.50 99 LEU A N 1
ATOM 796 C CA . LEU A 1 99 ? -5.646 0.748 -7.854 1.00 96.50 99 LEU A CA 1
ATOM 797 C C . LEU A 1 99 ? -5.799 0.405 -6.376 1.00 96.50 99 LEU A C 1
ATOM 799 O O . LEU A 1 99 ? -6.818 -0.166 -5.996 1.00 96.50 99 LEU A O 1
ATOM 803 N N . VAL A 1 100 ? -4.849 0.820 -5.536 1.00 96.00 100 VAL A N 1
ATOM 804 C CA . VAL A 1 100 ? -4.866 0.555 -4.092 1.00 96.00 100 VAL A CA 1
ATOM 805 C C . VAL A 1 100 ? -6.153 1.084 -3.447 1.00 96.00 100 VAL A C 1
ATOM 807 O O . VAL A 1 100 ? -6.852 0.337 -2.763 1.00 96.00 100 VAL A O 1
ATOM 810 N N . ARG A 1 101 ? -6.548 2.330 -3.743 1.00 94.75 101 ARG A N 1
ATOM 811 C CA . ARG A 1 101 ? -7.801 2.925 -3.233 1.00 94.75 101 ARG A CA 1
ATOM 812 C C . ARG A 1 101 ? -9.051 2.134 -3.636 1.00 94.75 101 ARG A C 1
ATOM 814 O O . ARG A 1 101 ? -9.995 2.013 -2.852 1.00 94.75 101 ARG A O 1
ATOM 821 N N . ARG A 1 102 ? -9.094 1.626 -4.871 1.00 94.62 102 ARG A N 1
ATOM 822 C CA . ARG A 1 102 ? -10.272 0.935 -5.421 1.00 94.62 102 ARG A CA 1
ATOM 823 C C . ARG A 1 102 ? -10.349 -0.524 -4.985 1.00 94.62 102 ARG A C 1
ATOM 825 O O . ARG A 1 102 ? -11.437 -0.974 -4.637 1.00 94.62 102 ARG A O 1
ATOM 832 N N . ALA A 1 103 ? -9.220 -1.225 -5.001 1.00 93.62 103 ALA A N 1
ATOM 833 C CA . ALA A 1 103 ? -9.133 -2.670 -4.835 1.00 93.62 103 ALA A CA 1
ATOM 834 C C . ALA A 1 103 ? -8.899 -3.123 -3.385 1.00 93.62 103 ALA A C 1
ATOM 836 O O . ALA A 1 103 ? -9.098 -4.299 -3.092 1.00 93.62 103 ALA A O 1
ATOM 837 N N . ALA A 1 104 ? -8.516 -2.229 -2.462 1.00 92.69 104 ALA A N 1
ATOM 838 C CA . ALA A 1 104 ? -8.478 -2.567 -1.041 1.00 92.69 104 ALA A CA 1
ATOM 839 C C . ALA A 1 104 ? -9.884 -2.957 -0.546 1.00 92.69 104 ALA A C 1
ATOM 841 O O . ALA A 1 104 ? -10.831 -2.164 -0.602 1.00 92.69 104 ALA A O 1
ATOM 842 N N . THR A 1 105 ? -10.008 -4.192 -0.063 1.00 92.38 105 THR A N 1
ATOM 843 C CA . THR A 1 105 ? -11.244 -4.761 0.489 1.00 92.38 105 THR A CA 1
ATOM 844 C C . THR A 1 105 ? -11.155 -4.831 2.008 1.00 92.38 105 THR A C 1
ATOM 846 O O . THR A 1 105 ? -10.069 -4.694 2.568 1.00 92.38 105 THR A O 1
ATOM 849 N N . ALA A 1 106 ? -12.270 -5.109 2.691 1.00 91.69 106 ALA A N 1
ATOM 850 C CA . ALA A 1 106 ? -12.247 -5.301 4.140 1.00 91.69 106 ALA A CA 1
ATOM 851 C C . ALA A 1 106 ? -11.234 -6.382 4.571 1.00 91.69 106 ALA A C 1
ATOM 853 O O . ALA A 1 106 ? -10.498 -6.159 5.527 1.00 91.69 106 ALA A O 1
ATOM 854 N N . GLY A 1 107 ? -11.146 -7.492 3.824 1.00 91.00 107 GLY A N 1
ATOM 855 C CA . GLY A 1 107 ? -10.257 -8.618 4.130 1.00 91.00 107 GLY A CA 1
ATOM 856 C C . GLY A 1 107 ? -8.786 -8.417 3.749 1.00 91.00 107 GLY A C 1
ATOM 857 O O . GLY A 1 107 ? -7.931 -9.088 4.314 1.00 91.00 107 GLY A O 1
ATOM 858 N N . SER A 1 108 ? -8.471 -7.500 2.827 1.00 91.06 108 SER A N 1
ATOM 859 C CA . SER A 1 108 ? -7.083 -7.188 2.439 1.00 91.06 108 SER A CA 1
ATOM 860 C C . SER A 1 108 ? -6.542 -5.899 3.063 1.00 91.06 108 SER A C 1
ATOM 862 O O . SER A 1 108 ? -5.352 -5.611 2.948 1.00 91.06 108 SER A O 1
ATOM 864 N N . LEU A 1 109 ? -7.386 -5.118 3.748 1.00 95.06 109 LEU A N 1
ATOM 865 C CA . LEU A 1 109 ? -7.013 -3.792 4.241 1.00 95.06 109 LEU A CA 1
ATOM 866 C C . LEU A 1 109 ? -5.825 -3.827 5.206 1.00 95.06 109 LEU A C 1
ATOM 868 O O . LEU A 1 109 ? -4.944 -2.982 5.087 1.00 95.06 109 LEU A O 1
ATOM 872 N N . ALA A 1 110 ? -5.777 -4.792 6.128 1.00 95.00 110 ALA A N 1
ATOM 873 C CA . ALA A 1 110 ? -4.697 -4.886 7.111 1.00 95.00 110 ALA A CA 1
ATOM 874 C C . ALA A 1 110 ? -3.331 -5.072 6.447 1.00 95.00 110 ALA A C 1
ATOM 876 O O . ALA A 1 110 ? -2.393 -4.326 6.731 1.00 95.00 110 ALA A O 1
ATOM 877 N N . GLN A 1 111 ? -3.253 -5.991 5.485 1.00 93.38 111 GLN A N 1
ATOM 878 C CA . GLN A 1 111 ? -2.034 -6.203 4.718 1.00 93.38 111 GLN A CA 1
ATOM 879 C C . GLN A 1 111 ? -1.676 -4.967 3.882 1.00 93.38 111 GLN A C 1
ATOM 881 O O . GLN A 1 111 ? -0.519 -4.558 3.859 1.00 93.38 111 GLN A O 1
ATOM 886 N N . CYS A 1 112 ? -2.665 -4.329 3.253 1.00 94.31 112 CYS A N 1
ATOM 887 C CA . CYS A 1 112 ? -2.449 -3.119 2.468 1.00 94.31 112 CYS A CA 1
ATOM 888 C C . CYS A 1 112 ? -1.911 -1.955 3.320 1.00 94.31 112 CYS A C 1
ATOM 890 O O . CYS A 1 112 ? -0.968 -1.283 2.908 1.00 94.31 112 CYS A O 1
ATOM 892 N N . VAL A 1 113 ? -2.480 -1.718 4.507 1.00 95.25 113 VAL A N 1
ATOM 893 C CA . VAL A 1 113 ? -2.011 -0.682 5.444 1.00 95.25 113 VAL A CA 1
ATOM 894 C C . VAL A 1 113 ? -0.600 -1.001 5.926 1.00 95.25 113 VAL A C 1
ATOM 896 O O . VAL A 1 113 ? 0.246 -0.111 5.921 1.00 95.25 113 VAL A O 1
ATOM 899 N N . SER A 1 114 ? -0.320 -2.264 6.259 1.00 94.12 114 SER A N 1
ATOM 900 C CA . SER A 1 114 ? 1.019 -2.711 6.656 1.00 94.12 114 SER A CA 1
ATOM 901 C C . SER A 1 114 ? 2.053 -2.436 5.561 1.00 94.12 114 SER A C 1
ATOM 903 O O . SER A 1 114 ? 3.068 -1.795 5.828 1.00 94.12 114 SER A O 1
ATOM 905 N N . SER A 1 115 ? 1.767 -2.823 4.313 1.00 92.75 115 SER A N 1
ATOM 906 C CA . SER A 1 115 ? 2.643 -2.5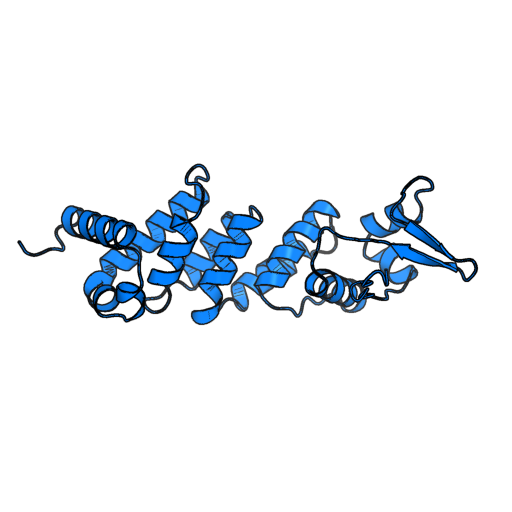52 3.167 1.00 92.75 115 SER A CA 1
ATOM 907 C C . SER A 1 115 ? 2.844 -1.056 2.932 1.00 92.75 115 SER A C 1
ATOM 909 O O . SER A 1 115 ? 3.970 -0.627 2.688 1.00 92.75 115 SER A O 1
ATOM 911 N N . CYS A 1 116 ? 1.785 -0.245 3.035 1.00 94.81 116 CYS A N 1
ATOM 912 C CA . CYS A 1 116 ? 1.906 1.204 2.904 1.00 94.81 116 CYS A CA 1
ATOM 913 C C . CYS A 1 116 ? 2.814 1.799 3.985 1.00 94.81 116 CYS A C 1
ATOM 915 O O . CYS A 1 116 ? 3.672 2.609 3.657 1.00 94.81 116 CYS A O 1
ATOM 917 N N . LEU A 1 117 ? 2.659 1.407 5.250 1.00 92.62 117 LEU A N 1
ATOM 918 C CA . LEU A 1 117 ? 3.488 1.927 6.342 1.00 92.62 117 LEU A CA 1
ATOM 919 C C . LEU A 1 117 ? 4.948 1.476 6.213 1.00 92.62 117 LEU A C 1
ATOM 921 O O . LEU A 1 117 ? 5.853 2.298 6.331 1.00 92.62 117 LEU A O 1
ATOM 925 N N . PHE A 1 118 ? 5.176 0.201 5.885 1.00 90.81 118 PHE A N 1
ATOM 926 C CA . PHE A 1 118 ? 6.516 -0.351 5.679 1.00 90.81 118 PHE A CA 1
ATOM 927 C C . PHE A 1 118 ? 7.279 0.356 4.548 1.00 90.81 118 PHE A C 1
ATOM 929 O O . PHE A 1 118 ? 8.475 0.598 4.666 1.00 90.81 118 PHE A O 1
ATOM 936 N N . LEU A 1 119 ? 6.584 0.727 3.470 1.00 89.44 119 LEU A N 1
ATOM 937 C CA . LEU A 1 119 ? 7.161 1.420 2.312 1.00 89.44 119 LEU A CA 1
ATOM 938 C C . LEU A 1 119 ? 7.070 2.953 2.415 1.00 89.44 119 LEU A C 1
ATOM 940 O O . LEU A 1 119 ? 7.183 3.655 1.408 1.00 89.44 119 LEU A O 1
ATOM 944 N N . HIS A 1 120 ? 6.832 3.489 3.617 1.00 89.56 120 HIS A N 1
ATOM 945 C CA . HIS A 1 120 ? 6.732 4.929 3.882 1.00 89.56 120 HIS A CA 1
ATOM 946 C C . HIS A 1 120 ? 5.697 5.654 2.994 1.00 89.56 120 HIS A C 1
ATOM 948 O O . HIS A 1 120 ? 5.864 6.806 2.592 1.00 89.56 120 HIS A O 1
ATOM 954 N N . ARG A 1 121 ? 4.592 4.972 2.675 1.00 92.19 121 ARG A N 1
ATOM 955 C CA . ARG A 1 121 ? 3.396 5.482 1.980 1.00 92.19 121 ARG A CA 1
ATOM 956 C C . ARG A 1 121 ? 2.271 5.787 2.970 1.00 92.19 121 ARG A C 1
ATOM 958 O O . ARG A 1 121 ? 1.102 5.484 2.718 1.00 92.19 121 ARG A O 1
ATOM 965 N N . SER A 1 122 ? 2.613 6.403 4.097 1.00 91.62 122 SER A N 1
ATOM 966 C CA . SER A 1 122 ? 1.701 6.614 5.225 1.00 91.62 122 SER A CA 1
ATOM 967 C C . SER A 1 122 ? 0.469 7.460 4.859 1.00 91.62 122 SER A C 1
ATOM 969 O O . SER A 1 122 ? -0.626 7.199 5.354 1.00 91.62 122 SER A O 1
ATOM 971 N N . ALA A 1 123 ? 0.575 8.381 3.893 1.00 93.06 123 ALA A N 1
ATOM 972 C CA . ALA A 1 123 ? -0.565 9.172 3.422 1.00 93.06 123 ALA A CA 1
ATOM 973 C C . ALA A 1 123 ? -1.618 8.288 2.735 1.00 93.06 123 ALA A C 1
ATOM 975 O O . ALA A 1 123 ? -2.814 8.401 3.009 1.00 93.06 123 ALA A O 1
ATOM 976 N N . LEU A 1 124 ? -1.168 7.348 1.899 1.00 95.06 124 LEU A N 1
ATOM 977 C CA . LEU A 1 124 ? -2.045 6.374 1.257 1.00 95.06 124 LEU A CA 1
ATOM 978 C C . LEU A 1 124 ? -2.638 5.407 2.289 1.00 95.06 124 LEU A C 1
ATOM 980 O O . LEU A 1 124 ? -3.818 5.082 2.190 1.00 95.06 124 LEU A O 1
ATOM 984 N N . ALA A 1 125 ? -1.862 5.003 3.304 1.00 95.75 125 ALA A N 1
ATOM 985 C CA . ALA A 1 125 ? -2.356 4.195 4.423 1.00 95.75 125 ALA A CA 1
ATOM 986 C C . ALA A 1 125 ? -3.517 4.888 5.162 1.00 95.75 125 ALA A C 1
ATOM 988 O O . ALA A 1 125 ? -4.550 4.263 5.420 1.00 95.75 125 ALA A O 1
ATOM 989 N N . VAL A 1 126 ? -3.387 6.191 5.444 1.00 96.31 126 VAL A N 1
ATOM 990 C CA . VAL A 1 126 ? -4.456 7.011 6.039 1.00 96.31 126 VAL A CA 1
ATOM 991 C C . VAL A 1 126 ? -5.694 7.025 5.143 1.00 96.31 126 VAL A C 1
ATOM 993 O O . VAL A 1 126 ? -6.803 6.799 5.630 1.00 96.31 126 VAL A O 1
ATOM 996 N N . GLU A 1 127 ? -5.524 7.282 3.844 1.00 95.69 127 GLU A N 1
ATOM 997 C CA . GLU A 1 127 ? -6.631 7.340 2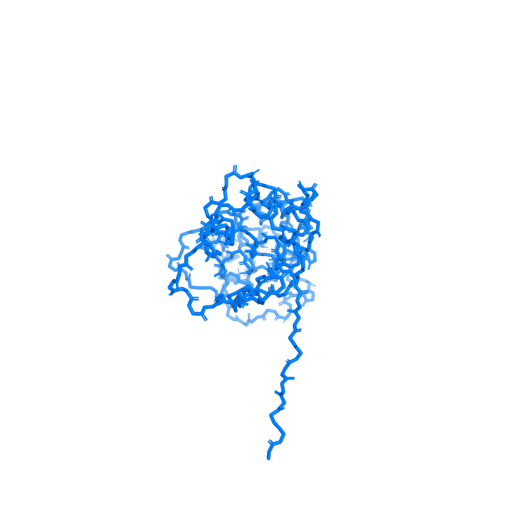.885 1.00 95.69 127 GLU A CA 1
ATOM 998 C C . GLU A 1 127 ? -7.406 6.020 2.824 1.00 95.69 127 GLU A C 1
ATOM 1000 O O . GLU A 1 127 ? -8.624 6.014 3.017 1.00 95.69 127 GLU A O 1
ATOM 1005 N N . VAL A 1 128 ? -6.722 4.892 2.604 1.00 96.38 128 VAL A N 1
ATOM 1006 C CA . VAL A 1 128 ? -7.403 3.593 2.486 1.00 96.38 128 VAL A CA 1
ATOM 1007 C C . VAL A 1 128 ? -8.040 3.156 3.797 1.00 96.38 128 VAL A C 1
ATOM 1009 O O . VAL A 1 128 ? -9.136 2.595 3.770 1.00 96.38 128 VAL A O 1
ATOM 1012 N N . THR A 1 129 ? -7.422 3.476 4.940 1.00 97.25 129 THR A N 1
ATOM 1013 C CA . THR A 1 129 ? -8.022 3.199 6.250 1.00 97.25 129 THR A CA 1
ATOM 1014 C C . THR A 1 129 ? -9.335 3.957 6.394 1.00 97.25 129 THR A C 1
ATOM 1016 O O . THR A 1 129 ? -10.364 3.348 6.666 1.00 97.25 129 THR A O 1
ATOM 1019 N N . LYS A 1 130 ? -9.355 5.268 6.127 1.00 96.25 130 LYS A N 1
ATOM 1020 C CA . LYS A 1 130 ? -10.591 6.067 6.211 1.00 96.25 130 LYS A CA 1
ATOM 1021 C C . LYS A 1 130 ? -11.697 5.554 5.290 1.00 96.25 130 LYS A C 1
ATOM 1023 O O . LYS A 1 130 ? -12.866 5.620 5.654 1.00 96.25 130 LYS A O 1
ATOM 1028 N N . LEU A 1 131 ? -11.339 5.065 4.105 1.00 95.19 131 LEU A N 1
ATOM 1029 C CA . LEU A 1 131 ? -12.304 4.598 3.110 1.00 95.19 131 LEU A CA 1
ATOM 1030 C C . LEU A 1 131 ? -12.890 3.215 3.422 1.00 95.19 131 LEU A C 1
ATOM 1032 O O . LEU A 1 131 ? -14.010 2.932 2.997 1.00 95.19 131 LEU A O 1
ATOM 1036 N N . ARG A 1 132 ? -12.130 2.331 4.083 1.00 96.38 132 ARG A N 1
ATOM 1037 C CA . ARG A 1 132 ? -12.440 0.889 4.164 1.00 96.38 132 ARG A CA 1
ATOM 1038 C C . ARG A 1 132 ? -12.460 0.314 5.583 1.00 96.38 132 ARG A C 1
ATOM 1040 O O . ARG A 1 132 ? -12.702 -0.886 5.737 1.00 96.38 132 ARG A O 1
ATOM 1047 N N . LEU A 1 133 ? -12.202 1.128 6.606 1.00 97.56 133 LEU A N 1
ATOM 1048 C CA . LEU A 1 133 ? -12.299 0.704 8.000 1.00 97.56 133 LEU A CA 1
ATOM 1049 C C . LEU A 1 133 ? -13.737 0.292 8.331 1.00 97.56 133 LEU A C 1
ATOM 1051 O O . LEU A 1 133 ? -14.694 1.018 8.065 1.00 97.56 133 LEU A O 1
ATOM 1055 N N . CYS A 1 134 ? -13.877 -0.886 8.922 1.00 97.31 134 CYS A N 1
ATOM 1056 C CA . CYS A 1 134 ? -15.144 -1.442 9.367 1.00 97.31 134 CYS A CA 1
ATOM 1057 C C . CYS A 1 134 ? -14.929 -2.301 10.621 1.00 97.31 134 CYS A C 1
ATOM 1059 O O . CYS A 1 134 ? -13.801 -2.512 11.062 1.00 97.31 134 CYS A O 1
ATOM 1061 N N . VAL A 1 135 ? -16.013 -2.797 11.221 1.00 96.81 135 VAL A N 1
ATOM 1062 C CA . VAL A 1 135 ? -15.931 -3.627 12.436 1.00 96.81 135 VAL A CA 1
ATOM 1063 C C . VAL A 1 135 ? -15.104 -4.894 12.192 1.00 96.81 135 VAL A C 1
ATOM 1065 O O . VAL A 1 135 ? -14.301 -5.257 13.047 1.00 96.81 135 VAL A O 1
ATOM 1068 N N . ASP A 1 136 ? -15.240 -5.505 11.012 1.00 95.50 136 ASP A N 1
ATOM 1069 C CA . ASP A 1 136 ? -14.609 -6.790 10.685 1.00 95.50 136 ASP A CA 1
ATOM 1070 C C . ASP A 1 136 ? -13.080 -6.714 10.595 1.00 95.50 136 ASP A C 1
ATOM 1072 O O . ASP A 1 136 ? -12.408 -7.721 10.809 1.00 95.50 136 ASP A O 1
ATOM 1076 N N . ASN A 1 137 ? -12.525 -5.534 10.293 1.00 96.44 137 ASN A N 1
ATOM 1077 C CA . ASN A 1 137 ? -11.082 -5.343 10.129 1.00 96.44 137 ASN A CA 1
ATOM 1078 C C . ASN A 1 137 ? -10.448 -4.407 11.164 1.00 96.44 137 ASN A C 1
ATOM 1080 O O . ASN A 1 137 ? -9.224 -4.345 11.235 1.00 96.44 137 ASN A O 1
ATOM 1084 N N . ALA A 1 138 ? -11.227 -3.713 11.999 1.00 97.44 138 ALA A N 1
ATOM 1085 C CA . ALA A 1 138 ? -10.689 -2.747 12.957 1.00 97.44 138 ALA A CA 1
ATOM 1086 C C . ALA A 1 138 ? -9.635 -3.358 13.895 1.00 97.44 138 ALA A C 1
ATOM 1088 O O . ALA A 1 138 ? -8.601 -2.738 14.125 1.00 97.44 138 ALA A O 1
ATOM 1089 N N . CYS A 1 139 ? -9.858 -4.577 14.400 1.00 96.81 139 CYS A N 1
ATOM 1090 C CA . CYS A 1 139 ? -8.885 -5.274 15.246 1.00 96.81 139 CYS A CA 1
ATOM 1091 C C . CYS A 1 139 ? -7.573 -5.570 14.518 1.00 96.81 139 CYS A C 1
ATOM 1093 O O . CYS A 1 139 ? -6.508 -5.313 15.073 1.00 96.81 139 CYS A O 1
ATOM 1095 N N . ASP A 1 140 ? -7.647 -6.042 13.276 1.00 96.31 140 ASP A N 1
ATOM 1096 C CA . ASP A 1 140 ? -6.458 -6.338 12.479 1.00 96.31 140 ASP A CA 1
ATOM 1097 C C . ASP A 1 140 ? -5.662 -5.050 12.197 1.00 96.31 140 ASP A C 1
ATOM 1099 O O . ASP A 1 140 ? -4.439 -5.030 12.320 1.00 96.31 140 ASP A O 1
ATOM 1103 N N . ILE A 1 141 ? -6.348 -3.941 11.891 1.00 96.50 141 ILE A N 1
ATOM 1104 C CA . ILE A 1 141 ? -5.690 -2.646 11.673 1.00 96.50 141 ILE A CA 1
ATOM 1105 C C . ILE A 1 141 ? -5.050 -2.126 12.963 1.00 96.50 141 ILE A C 1
ATOM 1107 O O . ILE A 1 141 ? -3.935 -1.615 12.894 1.00 96.50 141 ILE A O 1
ATOM 1111 N N . MET A 1 142 ? -5.701 -2.282 14.127 1.00 95.06 142 MET A N 1
ATOM 1112 C CA . MET A 1 142 ? -5.106 -1.913 15.422 1.00 95.06 142 MET A CA 1
ATOM 1113 C C . MET A 1 142 ? -3.772 -2.629 15.645 1.00 95.06 142 MET A C 1
ATOM 1115 O O . MET A 1 142 ? -2.814 -1.977 16.038 1.00 95.06 142 MET A O 1
ATOM 1119 N N . GLN A 1 143 ? -3.687 -3.930 15.345 1.00 94.06 143 GLN A N 1
ATOM 1120 C CA . GLN A 1 143 ? -2.431 -4.684 15.461 1.00 94.06 143 GLN A CA 1
ATOM 1121 C C . GLN A 1 143 ? -1.358 -4.171 14.499 1.00 94.06 143 GLN A C 1
ATOM 1123 O O . GLN A 1 143 ? -0.211 -3.986 14.897 1.00 94.06 143 GLN A O 1
ATOM 1128 N N . VAL A 1 144 ? -1.729 -3.912 13.241 1.00 94.06 144 VAL A N 1
ATOM 1129 C CA . VAL A 1 144 ? -0.789 -3.431 12.218 1.00 94.06 144 VAL A CA 1
ATOM 1130 C C . VAL A 1 144 ? -0.147 -2.109 12.626 1.00 94.06 144 VAL A C 1
ATOM 1132 O O . VAL A 1 144 ? 1.073 -1.979 12.556 1.00 94.06 144 VAL A O 1
ATOM 1135 N N . VAL A 1 145 ? -0.950 -1.129 13.050 1.00 93.06 145 VAL A N 1
ATOM 1136 C CA . VAL A 1 145 ? -0.421 0.192 13.428 1.00 93.06 145 VAL A CA 1
ATOM 1137 C C . VAL A 1 145 ? 0.323 0.164 14.753 1.00 93.06 145 VAL A C 1
ATOM 1139 O O . VAL A 1 145 ? 1.233 0.958 14.948 1.00 93.06 145 VAL A O 1
ATOM 1142 N N . ASP A 1 146 ? -0.033 -0.752 15.650 1.00 89.88 146 ASP A N 1
ATOM 1143 C CA . ASP A 1 146 ? 0.652 -0.897 16.927 1.00 89.88 146 ASP A CA 1
ATOM 1144 C C . ASP A 1 146 ? 2.051 -1.496 16.808 1.00 89.88 146 ASP A C 1
ATOM 1146 O O . ASP A 1 146 ? 2.951 -1.149 17.567 1.00 89.88 146 ASP A O 1
ATOM 1150 N N . ALA A 1 147 ? 2.243 -2.374 15.824 1.00 87.94 147 ALA A N 1
ATOM 1151 C CA . ALA A 1 147 ? 3.549 -2.936 15.510 1.00 87.94 147 ALA A CA 1
ATOM 1152 C C . ALA A 1 147 ? 4.498 -1.922 14.841 1.00 87.94 147 ALA A C 1
ATOM 1154 O O . ALA A 1 147 ? 5.675 -2.227 14.641 1.00 87.94 147 ALA A O 1
ATOM 1155 N N . CYS A 1 148 ? 4.001 -0.741 14.462 1.00 83.38 148 CYS A N 1
ATOM 1156 C CA . CYS A 1 148 ? 4.781 0.297 13.800 1.00 83.38 148 CYS A CA 1
ATOM 1157 C C . CYS A 1 148 ? 5.423 1.263 14.808 1.00 83.38 148 CYS A C 1
ATOM 1159 O O . CYS A 1 148 ? 4.896 1.515 15.889 1.00 83.38 148 CYS A O 1
ATOM 1161 N N . ASP A 1 149 ? 6.563 1.842 14.427 1.00 70.31 149 ASP A N 1
ATOM 1162 C CA . ASP A 1 149 ? 7.207 2.904 15.200 1.00 70.31 149 ASP A CA 1
ATOM 1163 C C . ASP A 1 149 ? 6.325 4.170 15.190 1.00 70.31 149 ASP A C 1
ATOM 1165 O O . ASP A 1 149 ? 6.049 4.749 14.137 1.00 70.31 149 ASP A O 1
ATOM 1169 N N . LEU A 1 150 ? 5.879 4.600 16.375 1.00 63.28 150 LEU A N 1
ATOM 1170 C CA . LEU A 1 150 ? 4.953 5.723 16.581 1.00 63.28 150 LEU A CA 1
ATOM 1171 C C . LEU A 1 150 ? 5.577 7.102 16.299 1.00 63.28 150 LEU A C 1
ATOM 1173 O O . LEU A 1 150 ? 4.910 8.125 16.444 1.00 63.28 150 LEU A O 1
ATOM 1177 N N . ASN A 1 151 ? 6.844 7.157 15.882 1.00 77.12 151 ASN A N 1
ATOM 1178 C CA . ASN A 1 151 ? 7.493 8.405 15.486 1.00 77.12 151 ASN A CA 1
ATOM 1179 C C . ASN A 1 151 ? 6.978 8.975 14.146 1.00 77.12 151 ASN A C 1
ATOM 1181 O O . ASN A 1 151 ? 7.263 10.134 13.844 1.00 77.12 151 ASN A O 1
ATOM 1185 N N . ASP A 1 152 ? 6.215 8.211 13.349 1.00 82.19 152 ASP A N 1
ATOM 1186 C CA . ASP A 1 152 ? 5.522 8.721 12.156 1.00 82.19 152 ASP A CA 1
ATOM 1187 C C . ASP A 1 152 ? 4.165 9.362 12.537 1.00 82.19 152 ASP A C 1
ATOM 1189 O O . ASP A 1 152 ? 3.234 8.650 12.938 1.00 82.19 152 ASP A O 1
ATOM 1193 N N . PRO A 1 153 ? 3.986 10.691 12.358 1.00 88.94 153 PRO A N 1
ATOM 1194 C CA . PRO A 1 153 ? 2.731 11.373 12.675 1.00 88.94 153 PRO A CA 1
ATOM 1195 C C . PRO A 1 153 ? 1.515 10.810 11.933 1.00 88.94 153 PRO A C 1
ATOM 1197 O O . PRO A 1 153 ? 0.396 10.862 12.446 1.00 88.94 153 PRO A O 1
ATOM 1200 N N . GLN A 1 154 ? 1.702 10.281 10.720 1.00 90.31 154 GLN A N 1
ATOM 1201 C CA . GLN A 1 154 ? 0.615 9.675 9.960 1.00 90.31 154 GLN A CA 1
ATOM 1202 C C . GLN A 1 154 ? 0.251 8.299 10.516 1.00 90.31 154 GLN A C 1
ATOM 1204 O O . GLN A 1 154 ? -0.938 8.007 10.613 1.00 90.31 154 GLN A O 1
ATOM 1209 N N . ALA A 1 155 ? 1.219 7.490 10.954 1.00 88.56 155 ALA A N 1
ATOM 1210 C CA . ALA A 1 155 ? 0.937 6.221 11.629 1.00 88.56 155 ALA A CA 1
ATOM 1211 C C . ALA A 1 155 ? 0.177 6.445 12.948 1.00 88.56 155 ALA A C 1
ATOM 1213 O O . ALA A 1 155 ? -0.854 5.808 13.179 1.00 88.56 155 ALA A O 1
ATOM 1214 N N . GLN A 1 156 ? 0.606 7.430 13.749 1.00 90.69 156 GLN A N 1
ATOM 1215 C CA . GLN A 1 156 ? -0.105 7.842 14.964 1.00 90.69 156 GLN A CA 1
ATOM 1216 C C . GLN A 1 156 ? -1.541 8.286 14.655 1.00 90.69 156 GLN A C 1
ATOM 1218 O O . GLN A 1 156 ? -2.489 7.909 15.344 1.00 90.69 156 GLN A O 1
ATOM 1223 N N . TYR A 1 157 ? -1.727 9.038 13.570 1.00 94.19 157 TYR A N 1
ATOM 1224 C CA . TYR A 1 157 ? -3.053 9.464 13.142 1.00 94.19 157 TYR A CA 1
ATOM 1225 C C . TYR A 1 157 ? -3.951 8.288 12.718 1.00 94.19 157 TYR A C 1
ATOM 1227 O O . TYR A 1 157 ? -5.147 8.296 13.015 1.00 94.19 157 TYR A O 1
ATOM 1235 N N . ILE A 1 158 ? -3.407 7.251 12.069 1.00 95.38 158 ILE A N 1
ATOM 1236 C CA . ILE A 1 158 ? -4.165 6.022 11.771 1.00 95.38 158 ILE A CA 1
ATOM 1237 C C . ILE A 1 158 ? -4.553 5.315 13.071 1.00 95.38 158 ILE A C 1
ATOM 1239 O O . ILE A 1 158 ? -5.707 4.905 13.209 1.00 95.38 158 ILE A O 1
ATOM 1243 N N . GLN A 1 159 ? -3.637 5.218 14.039 1.00 93.75 159 GLN A N 1
ATOM 1244 C CA . GLN A 1 159 ? -3.935 4.641 15.350 1.00 93.75 159 GLN A CA 1
ATOM 1245 C C . GLN A 1 159 ? -5.109 5.368 16.019 1.00 93.75 159 GLN A C 1
ATOM 1247 O O . GLN A 1 159 ? -6.053 4.718 16.469 1.00 93.75 159 GLN A O 1
ATOM 1252 N N . ASP A 1 160 ? -5.122 6.700 15.998 1.00 94.06 160 ASP A N 1
ATOM 1253 C CA . ASP A 1 160 ? -6.226 7.488 16.549 1.00 94.06 160 ASP A CA 1
ATOM 1254 C C . ASP A 1 160 ? -7.551 7.244 15.815 1.00 94.06 160 ASP A C 1
ATOM 1256 O O . ASP A 1 160 ? -8.591 7.074 16.459 1.00 94.06 160 ASP A O 1
ATOM 1260 N N . ILE A 1 161 ? -7.537 7.197 14.476 1.00 96.44 161 ILE A N 1
ATOM 1261 C CA . ILE A 1 161 ? -8.728 6.890 13.667 1.00 96.44 161 ILE A CA 1
ATOM 1262 C C . ILE A 1 161 ? -9.321 5.546 14.094 1.00 96.44 161 ILE A C 1
ATOM 1264 O O . ILE A 1 161 ? -10.519 5.453 14.373 1.00 96.44 161 ILE A O 1
ATOM 1268 N N . VAL A 1 162 ? -8.484 4.513 14.163 1.00 97.19 162 VAL A N 1
ATOM 1269 C CA . VAL A 1 162 ? -8.931 3.139 14.393 1.00 97.19 162 VAL A CA 1
ATOM 1270 C C . VAL A 1 162 ? -9.363 2.943 15.845 1.00 97.19 162 VAL A C 1
ATOM 1272 O O . VAL A 1 162 ? -10.406 2.339 16.086 1.00 97.19 162 VAL A O 1
ATOM 1275 N N . MET A 1 163 ? -8.646 3.523 16.812 1.00 95.50 163 MET A N 1
ATOM 1276 C CA . MET A 1 163 ? -9.020 3.469 18.230 1.00 95.50 163 MET A CA 1
ATOM 1277 C C . MET A 1 163 ? -10.341 4.194 18.504 1.00 95.50 163 MET A C 1
ATOM 1279 O O . MET A 1 163 ? -11.187 3.683 19.239 1.00 95.50 163 MET A O 1
ATOM 1283 N N . ASN A 1 164 ? -10.561 5.364 17.896 1.00 96.38 164 ASN A N 1
ATOM 1284 C CA . ASN A 1 164 ? -11.830 6.084 18.026 1.00 96.38 164 ASN A CA 1
ATOM 1285 C C . ASN A 1 164 ? -12.982 5.319 17.357 1.00 96.38 164 ASN A C 1
ATOM 1287 O O . ASN A 1 164 ? -14.070 5.224 17.927 1.00 96.38 164 ASN A O 1
ATOM 1291 N N . PHE A 1 165 ? -12.746 4.732 16.179 1.00 97.69 165 PHE A N 1
ATOM 1292 C CA . PHE A 1 165 ? -13.729 3.886 15.506 1.00 97.69 165 PHE A CA 1
ATOM 1293 C C . PHE A 1 165 ? -14.092 2.656 16.349 1.00 97.69 165 PHE A C 1
ATOM 1295 O O . PHE A 1 165 ? -15.275 2.357 16.528 1.00 97.69 165 PHE A O 1
ATOM 1302 N N . ALA A 1 166 ? -13.090 1.967 16.903 1.00 97.31 166 ALA A N 1
ATOM 1303 C CA . ALA A 1 166 ? -13.289 0.805 17.759 1.00 97.31 166 ALA A CA 1
ATOM 1304 C C . ALA A 1 166 ? -14.069 1.173 19.028 1.00 97.31 166 ALA A C 1
ATOM 1306 O O . ALA A 1 166 ? -14.985 0.447 19.410 1.00 97.31 166 ALA A O 1
ATOM 1307 N N . ALA A 1 167 ? -13.777 2.329 19.633 1.00 96.38 167 ALA A N 1
ATOM 1308 C CA . ALA A 1 167 ? -14.512 2.826 20.790 1.00 96.38 167 ALA A CA 1
ATOM 1309 C C . ALA A 1 167 ? -15.983 3.145 20.470 1.00 96.38 167 ALA A C 1
ATOM 1311 O O . ALA A 1 167 ? -16.877 2.758 21.221 1.00 96.38 167 ALA A O 1
ATOM 1312 N N . GLY A 1 168 ? -16.256 3.775 19.323 1.00 96.00 168 GLY A N 1
ATOM 1313 C CA . GLY A 1 168 ? -17.624 4.025 18.856 1.00 96.00 168 GLY A CA 1
ATOM 1314 C C . GLY A 1 168 ? -18.420 2.747 18.557 1.00 96.00 168 GLY A C 1
ATOM 1315 O O . GLY A 1 168 ? -19.643 2.746 18.655 1.00 96.00 168 GLY A O 1
ATOM 1316 N N . ASN A 1 169 ? -17.730 1.643 18.255 1.00 96.62 169 ASN A N 1
ATOM 1317 C CA . ASN A 1 169 ? -18.319 0.339 17.935 1.00 96.62 169 ASN A CA 1
ATOM 1318 C C . ASN A 1 169 ? -18.016 -0.731 19.002 1.00 96.62 169 ASN A C 1
ATOM 1320 O O . ASN A 1 169 ? -18.056 -1.929 18.712 1.00 96.62 169 ASN A O 1
ATOM 1324 N N . ALA A 1 170 ? -17.734 -0.318 20.243 1.00 95.44 170 ALA A N 1
ATOM 1325 C CA . ALA A 1 170 ? -17.149 -1.169 21.282 1.00 95.44 170 ALA A CA 1
ATOM 1326 C C . ALA A 1 170 ? -17.884 -2.497 21.498 1.00 95.44 170 ALA A C 1
ATOM 1328 O O . ALA A 1 170 ? -17.256 -3.541 21.638 1.00 95.44 170 ALA A O 1
ATOM 1329 N N . THR A 1 171 ? -19.221 -2.480 21.482 1.00 93.88 171 THR A N 1
ATOM 1330 C CA . THR A 1 171 ? -20.023 -3.697 21.691 1.00 93.88 171 THR A CA 1
ATOM 1331 C C . THR A 1 171 ? -19.791 -4.732 20.591 1.00 93.88 171 THR A C 1
ATOM 1333 O O . THR A 1 171 ? -19.702 -5.920 20.891 1.00 93.88 171 THR A O 1
ATOM 1336 N N . ALA A 1 172 ? -19.705 -4.303 19.330 1.00 96.88 172 ALA A N 1
ATOM 1337 C CA . ALA A 1 172 ? -19.475 -5.205 18.206 1.00 96.88 172 ALA A CA 1
ATOM 1338 C C . ALA A 1 172 ? -18.019 -5.692 18.184 1.00 96.88 172 ALA A C 1
ATOM 1340 O O . ALA A 1 172 ? -17.775 -6.881 18.002 1.00 96.88 172 ALA A O 1
ATOM 1341 N N . ILE A 1 173 ? -17.071 -4.791 18.468 1.00 97.00 173 ILE A N 1
ATOM 1342 C CA . ILE A 1 173 ? -15.642 -5.108 18.549 1.00 97.00 173 ILE A CA 1
ATOM 1343 C C . ILE A 1 173 ? -15.377 -6.153 19.631 1.00 97.00 173 ILE A C 1
ATOM 1345 O O . ILE A 1 173 ? -14.870 -7.222 19.315 1.00 97.00 173 ILE A O 1
ATOM 1349 N N . VAL A 1 174 ? -15.778 -5.901 20.880 1.00 94.75 174 VAL A N 1
ATOM 1350 C CA . VAL A 1 174 ? -15.482 -6.790 22.021 1.00 94.75 174 VAL A CA 1
ATOM 1351 C C . VAL A 1 174 ? -16.119 -8.177 21.864 1.00 94.75 174 VAL A C 1
ATOM 1353 O O . VAL A 1 174 ? -15.585 -9.157 22.374 1.00 94.75 174 VAL A O 1
ATOM 1356 N N . LYS A 1 175 ? -17.238 -8.283 21.135 1.00 95.19 175 LYS A N 1
ATOM 1357 C CA . LYS A 1 175 ? -17.898 -9.565 20.832 1.00 95.19 175 LYS A CA 1
ATOM 1358 C C . LYS A 1 175 ? -17.277 -10.326 19.656 1.00 95.19 175 LYS A C 1
ATOM 1360 O O . LYS A 1 175 ? -17.648 -11.475 19.439 1.00 95.19 175 LYS A O 1
ATOM 1365 N N . SER A 1 176 ? -16.398 -9.701 18.876 1.00 95.50 176 SER A N 1
ATOM 1366 C CA . SER A 1 176 ? -15.803 -10.328 17.694 1.00 95.50 176 SER A CA 1
ATOM 1367 C C . SER A 1 176 ? -14.731 -11.360 18.063 1.00 95.50 176 SER A C 1
ATOM 1369 O O . SER A 1 176 ? -14.012 -11.223 19.057 1.00 95.50 176 SER A O 1
ATOM 1371 N N . GLU A 1 177 ? -14.559 -12.375 17.214 1.00 94.69 177 GLU A N 1
ATOM 1372 C CA . GLU A 1 177 ? -13.452 -13.332 17.352 1.00 94.69 177 GLU A CA 1
ATOM 1373 C C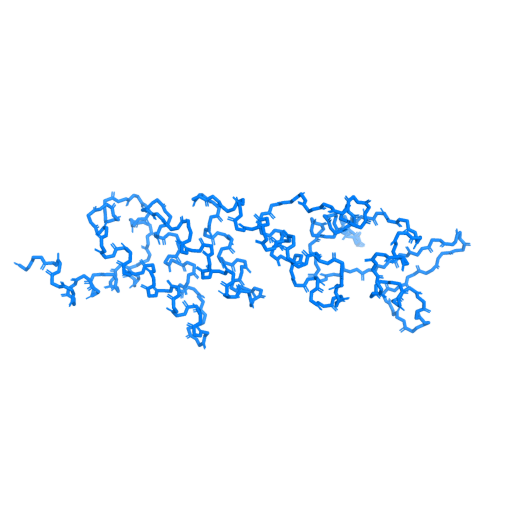 . GLU A 1 177 ? -12.092 -12.630 17.235 1.00 94.69 177 GLU A C 1
ATOM 1375 O O . GLU A 1 177 ? -11.171 -12.925 17.994 1.00 94.69 177 GLU A O 1
ATOM 1380 N N . ARG A 1 178 ? -11.987 -11.626 16.353 1.00 94.62 178 ARG A N 1
ATOM 1381 C CA . ARG A 1 178 ? -10.754 -10.856 16.140 1.00 94.62 178 ARG A CA 1
ATOM 1382 C C . ARG A 1 178 ? -10.309 -10.098 17.385 1.00 94.62 178 ARG A C 1
ATOM 1384 O O . ARG A 1 178 ? -9.116 -10.058 17.667 1.00 94.62 178 ARG A O 1
ATOM 1391 N N . PHE A 1 179 ? -11.244 -9.559 18.169 1.00 96.06 179 PHE A N 1
ATOM 1392 C CA . PHE A 1 179 ? -10.914 -8.949 19.456 1.00 96.06 179 PHE A CA 1
ATOM 1393 C C . PHE A 1 179 ? -10.340 -9.963 20.445 1.00 96.06 179 PHE A C 1
ATOM 1395 O O . PHE A 1 179 ? -9.375 -9.657 21.144 1.00 96.06 179 PHE A O 1
ATOM 1402 N N . SER A 1 180 ? -10.885 -11.181 20.479 1.00 93.56 180 SER A N 1
ATOM 1403 C CA . SER A 1 180 ? -10.365 -12.251 21.342 1.00 93.56 180 SER A CA 1
ATOM 1404 C C . SER A 1 180 ? -8.897 -12.564 21.028 1.00 93.56 180 SER A C 1
ATOM 1406 O O . SER A 1 180 ? -8.118 -12.799 21.953 1.00 93.56 180 SER A O 1
ATOM 1408 N N . SER A 1 181 ? -8.512 -12.474 19.750 1.00 93.12 181 SER A N 1
ATOM 1409 C CA . SER A 1 181 ? -7.145 -12.678 19.255 1.00 93.12 181 SER A CA 1
ATOM 1410 C C . SER A 1 181 ? -6.204 -11.474 19.404 1.00 93.12 181 SER A C 1
ATOM 1412 O O . SER A 1 181 ? -5.021 -11.620 19.105 1.00 93.12 181 SER A O 1
ATOM 1414 N N . LEU A 1 182 ? -6.678 -10.299 19.842 1.00 93.75 182 LEU A N 1
ATOM 1415 C CA . LEU A 1 182 ? -5.794 -9.161 20.132 1.00 93.75 182 LEU A CA 1
ATOM 1416 C C . LEU A 1 182 ? -4.874 -9.463 21.318 1.00 93.75 182 LEU A C 1
ATOM 1418 O O . LEU A 1 182 ? -5.267 -10.162 22.257 1.00 93.75 182 LEU A O 1
ATOM 1422 N N . ASP A 1 183 ? -3.681 -8.878 21.314 1.00 92.88 183 ASP A N 1
ATOM 1423 C CA . ASP A 1 183 ? -2.804 -8.898 22.478 1.00 92.88 183 ASP A CA 1
ATOM 1424 C C . ASP A 1 183 ? -3.423 -8.129 23.658 1.00 92.88 183 ASP A C 1
ATOM 1426 O O . ASP A 1 183 ? -4.216 -7.190 23.503 1.00 92.88 183 ASP A O 1
ATOM 1430 N N . ASP A 1 184 ? -3.058 -8.541 24.871 1.00 93.81 184 ASP A N 1
ATOM 1431 C CA . ASP A 1 184 ? -3.625 -7.975 26.094 1.00 93.81 184 ASP A CA 1
ATOM 1432 C C . ASP A 1 184 ? -3.246 -6.501 26.293 1.00 93.81 184 ASP A C 1
ATOM 1434 O O . ASP A 1 184 ? -3.985 -5.753 26.940 1.00 93.81 184 ASP A O 1
ATOM 1438 N N . THR A 1 185 ? -2.141 -6.041 25.698 1.00 92.88 185 THR A N 1
ATOM 1439 C CA . THR A 1 185 ? -1.712 -4.640 25.752 1.00 92.88 185 THR A CA 1
ATOM 1440 C C . THR A 1 185 ? -2.621 -3.746 24.903 1.00 92.88 185 THR A C 1
ATOM 1442 O O . THR A 1 185 ? -3.057 -2.690 25.374 1.00 92.88 185 THR A O 1
ATOM 1445 N N . LEU A 1 186 ? -2.983 -4.157 23.686 1.00 93.25 186 LEU A N 1
ATOM 1446 C CA . LEU A 1 186 ? -3.971 -3.478 22.847 1.00 93.25 186 LEU A CA 1
ATOM 1447 C C . LEU A 1 186 ? -5.366 -3.529 23.459 1.00 93.25 186 LEU A C 1
ATOM 1449 O O . LEU A 1 186 ? -6.030 -2.492 23.518 1.00 93.25 186 LEU A O 1
ATOM 1453 N N . LYS A 1 187 ? -5.793 -4.684 23.987 1.00 95.38 187 LYS A N 1
ATOM 1454 C CA . LYS A 1 187 ? -7.068 -4.788 24.720 1.00 95.38 187 LYS A CA 1
ATOM 1455 C C . LYS A 1 187 ? -7.115 -3.791 25.875 1.00 95.38 187 LYS A C 1
ATOM 1457 O O . LYS A 1 187 ? -8.078 -3.035 25.997 1.00 95.38 187 LYS A O 1
ATOM 1462 N N . SER A 1 188 ? -6.055 -3.741 26.682 1.00 94.75 188 SER A N 1
ATOM 1463 C CA . SER A 1 188 ? -5.946 -2.814 27.812 1.00 94.75 188 SER A CA 1
ATOM 1464 C C . SER A 1 188 ? -6.024 -1.356 27.362 1.00 94.75 188 SER A C 1
ATOM 1466 O O . SER A 1 188 ? -6.778 -0.578 27.943 1.00 94.75 188 SER A O 1
ATOM 1468 N N . ARG A 1 189 ? -5.321 -0.976 26.286 1.00 93.75 189 ARG A N 1
ATOM 1469 C CA . ARG A 1 189 ? -5.410 0.381 25.720 1.00 93.75 189 ARG A CA 1
ATOM 1470 C C . ARG A 1 189 ? -6.805 0.717 25.211 1.00 93.75 189 ARG A C 1
ATOM 1472 O O . ARG A 1 189 ? -7.267 1.835 25.438 1.00 93.75 189 ARG A O 1
ATOM 1479 N N . LEU A 1 190 ? -7.496 -0.230 24.575 1.00 94.81 190 LEU A N 1
ATOM 1480 C CA . LEU A 1 190 ? -8.882 -0.022 24.166 1.00 94.81 190 LEU A CA 1
ATOM 1481 C C . LEU A 1 190 ? -9.777 0.200 25.388 1.00 94.81 190 LEU A C 1
ATOM 1483 O O . LEU A 1 190 ? -10.544 1.155 25.400 1.00 94.81 190 LEU A O 1
ATOM 1487 N N . PHE A 1 191 ? -9.646 -0.601 26.447 1.00 95.38 191 PHE A N 1
ATOM 1488 C CA . PHE A 1 191 ? -10.422 -0.397 27.673 1.00 95.38 191 PHE A CA 1
ATOM 1489 C C . PHE A 1 191 ? -10.124 0.941 28.355 1.00 95.38 191 PHE A C 1
ATOM 1491 O O . PHE A 1 191 ? -11.061 1.621 28.767 1.00 95.38 191 PHE A O 1
ATOM 1498 N N . VAL A 1 192 ? -8.860 1.370 28.415 1.00 94.75 192 VAL A N 1
ATOM 1499 C CA . VAL A 1 192 ? -8.494 2.706 28.918 1.00 94.75 192 VAL A CA 1
ATOM 1500 C C . VAL A 1 192 ? -9.160 3.796 28.079 1.00 94.75 192 VAL A C 1
ATOM 1502 O O . VAL A 1 192 ? -9.740 4.733 28.631 1.00 94.75 192 VAL A O 1
ATOM 1505 N N . LYS A 1 193 ? -9.156 3.656 26.749 1.00 94.31 193 LYS A N 1
ATOM 1506 C CA . LYS A 1 193 ? -9.847 4.582 25.846 1.00 94.31 193 LYS A CA 1
ATOM 1507 C C . LYS A 1 193 ? -11.355 4.605 26.119 1.00 94.31 193 LYS A C 1
ATOM 1509 O O . LYS A 1 193 ? -11.916 5.685 26.282 1.00 94.31 193 LYS A O 1
ATOM 1514 N N . LEU A 1 194 ? -12.002 3.446 26.244 1.00 95.00 194 LEU A N 1
ATOM 1515 C CA . LEU A 1 194 ? -13.428 3.340 26.576 1.00 95.00 194 LEU A CA 1
ATOM 1516 C C . LEU A 1 194 ? -13.760 3.992 27.924 1.00 95.00 194 LEU A C 1
ATOM 1518 O O . LEU A 1 194 ? -14.735 4.738 28.016 1.00 95.00 194 LEU A O 1
ATOM 1522 N N . ALA A 1 195 ? -12.937 3.759 28.949 1.00 93.88 195 ALA A N 1
ATOM 1523 C CA . ALA A 1 195 ? -13.079 4.382 30.262 1.00 93.88 195 ALA A CA 1
ATOM 1524 C C . ALA A 1 195 ? -12.968 5.910 30.166 1.00 93.88 195 ALA A C 1
ATOM 1526 O O . ALA A 1 195 ? -13.827 6.622 30.681 1.00 93.88 195 ALA A O 1
ATOM 1527 N N . SER A 1 196 ? -11.966 6.414 29.435 1.00 93.44 196 SER A N 1
ATOM 1528 C CA . SER A 1 196 ? -11.763 7.855 29.221 1.00 93.44 196 SER A CA 1
ATOM 1529 C C . SER A 1 196 ? -12.935 8.535 28.502 1.00 93.44 196 SER A C 1
ATOM 1531 O O . SER A 1 196 ? -13.152 9.731 28.666 1.00 93.44 196 SER A O 1
ATOM 1533 N N . MET A 1 197 ? -13.710 7.767 27.731 1.00 93.12 197 MET A N 1
ATOM 1534 C CA . MET A 1 197 ? -14.907 8.225 27.024 1.00 93.12 197 MET A CA 1
ATOM 1535 C C . MET A 1 197 ? -16.205 8.004 27.823 1.00 93.12 197 MET A C 1
ATOM 1537 O O . MET A 1 197 ? -17.283 8.301 27.314 1.00 93.12 197 MET A O 1
ATOM 1541 N N . GLY A 1 198 ? -16.132 7.466 29.048 1.00 91.06 198 GLY A N 1
ATOM 1542 C CA . GLY A 1 198 ? -17.304 7.167 29.879 1.00 91.06 198 GLY A CA 1
ATOM 1543 C C . GLY A 1 198 ? -18.172 6.018 29.352 1.00 91.06 198 GLY A C 1
ATOM 1544 O O . GLY A 1 198 ? -19.355 5.939 29.676 1.00 91.06 198 GLY A O 1
ATOM 1545 N N . LEU A 1 199 ? -17.609 5.135 28.519 1.00 88.81 199 LEU A N 1
ATOM 1546 C CA . LEU A 1 199 ? -18.336 4.041 27.862 1.00 88.81 199 LEU A CA 1
ATOM 1547 C C . LEU A 1 199 ? -18.335 2.732 28.665 1.00 88.81 199 LEU A C 1
ATOM 1549 O O . LEU A 1 199 ? -19.037 1.788 28.301 1.00 88.81 199 LEU A O 1
ATOM 1553 N N . LEU A 1 200 ? -17.568 2.662 29.754 1.00 85.88 200 LEU A N 1
ATOM 1554 C CA . LEU A 1 200 ? -17.595 1.536 30.684 1.00 85.88 200 LEU A CA 1
ATOM 1555 C C . LEU A 1 200 ? -18.518 1.871 31.855 1.00 85.88 200 LEU A C 1
ATOM 1557 O O . LEU A 1 200 ? -18.338 2.888 32.522 1.00 85.88 200 LEU A O 1
ATOM 1561 N N . LYS A 1 201 ? -19.502 1.006 32.111 1.00 71.62 201 LYS A N 1
ATOM 1562 C CA . LYS A 1 201 ? -20.263 1.053 33.360 1.00 71.62 201 LYS A CA 1
ATOM 1563 C C . LYS A 1 201 ? -19.405 0.417 34.449 1.00 71.62 201 LYS A C 1
ATOM 1565 O O . LYS A 1 201 ? -19.064 -0.758 34.333 1.00 71.62 201 LYS A O 1
ATOM 1570 N N . THR A 1 202 ? -19.035 1.219 35.440 1.00 54.28 202 THR A N 1
ATOM 1571 C CA . THR A 1 202 ? -18.484 0.761 36.722 1.00 54.28 202 THR A CA 1
ATOM 1572 C C . THR A 1 202 ? -19.554 0.083 37.556 1.00 54.28 202 THR A C 1
ATOM 1574 O O . THR A 1 202 ? -20.686 0.624 37.562 1.00 54.28 202 THR A O 1
#

Organism: NCBI:txid1628268

Secondary structure (DSSP, 8-state):
--------------HHHHHHH-HHHHHHHH-TT-TTEEE-TTS-EEE---SS-HHHHHHHHHHHHHS---S-HHHHHHHHHHHHHTT--SSHHHHHHHHHHHH--TTTHHHHHHHHHHTT-HHHHHHHHHHH--HHHHHHHHHHHHTS-TTSHHHHHHHHHHHHHHHHTHHHHHHSHHHHTS-HHHHHHHHHHHHHTT-S--

Foldseek 3Di:
DPPPPDDDDDDDADLVLCVVFFPLVVVVQVDPPDPQWDADPVRDIGGDDDPADPQLVNQVRVCSVPVARDHALLSLLSVLLVCVVSVGPSCSNVRSLVCNLVRDALVCLLVNLLSCVVSVVLVSSLNSCVNHPDLSRLLSNLVSLVPDDCPDPSSVVSNVVSLVVCLVVVVSNCPDPSNVVHDPVSVVVSVVVNVVVVNDDD

Radius of gyration: 21.78 Å; chains: 1; bounding box: 50×40×66 Å

InterPro domains:
  IPR011333 SKP1/BTB/POZ domain superfamily [G3DSA:3.30.710.10] (4-178)